Protein AF-A0A372Z3T7-F1 (afdb_monomer_lite)

Secondary structure (DSSP, 8-state):
-----GGG--HHHHHHHHHHHHHHHHHHHEEEEEETTT--EEEEETT--S--EE--HHHHHHHHHHHHHTT----HHHHHHHHHTS--EEE-HHHHHHHTPPPP-S--HHHHHHTTEEES-HHHHHHHHHHHHHHHHHHHH-TT-----EEEEE--TTSSHHHHHHHHS-GGGGGGSGGGEEE-SSS--GGG---SS-EEEEEEEEE-S-----HHHHHHHHHHHHHTT---S--HHHHHHHHHHHGGG----HHHHHHHHT-----SSS---------

Foldseek 3Di:
DDDPDPVPDDPVRVLVVLLVLLLVVCVQFKAWAQAPVVRFIWMDTPPDPDDTHTDDPVVLVVSVVVCVVVVRDDDSVSNVVSNVPHPHHYDHVLCVLLVPFDAAPPDDLLLLLLVQFDFPDSVLSSLLSLLLLLLVNVVSVDVPRDLLAAEEEEEAPPQCPVLQLVLLAPPSCVVVSVVRYHYDYDLADCVVPPDPLRYQYTYTPHGDSPSVRDNSNVSSVSVVCVVVPPPSDADPVRSVVSVVVCPSNHDQDPVNVVVVVVDDDDPPPDPDDDDDDDD

Structure (mmCIF, N/CA/C/O backbone):
data_AF-A0A372Z3T7-F1
#
_entry.id   AF-A0A372Z3T7-F1
#
loop_
_atom_site.group_PDB
_atom_site.id
_atom_site.type_symbol
_atom_site.label_atom_id
_atom_site.label_alt_id
_atom_site.label_comp_id
_atom_site.label_asym_id
_atom_site.label_entity_id
_atom_site.label_seq_id
_atom_site.pdbx_PDB_ins_code
_atom_site.Cartn_x
_atom_site.Cartn_y
_atom_site.Cartn_z
_atom_site.occupancy
_atom_site.B_iso_or_equiv
_atom_site.auth_seq_id
_atom_site.auth_comp_id
_atom_site.auth_asym_id
_atom_site.auth_atom_id
_atom_site.pdbx_PDB_model_num
ATOM 1 N N . MET A 1 1 ? 27.965 5.887 -57.280 1.00 37.50 1 MET A N 1
ATOM 2 C CA . MET A 1 1 ? 27.762 5.675 -55.829 1.00 37.50 1 MET A CA 1
ATOM 3 C C . MET A 1 1 ? 28.590 6.712 -55.090 1.00 37.50 1 MET A C 1
ATOM 5 O O . MET A 1 1 ? 29.786 6.759 -55.335 1.00 37.50 1 MET A O 1
ATOM 9 N N . LYS A 1 2 ? 27.986 7.568 -54.256 1.00 33.78 2 LYS A N 1
ATOM 10 C CA . LYS A 1 2 ? 28.743 8.389 -53.299 1.00 33.78 2 LYS A CA 1
ATOM 11 C C . LYS A 1 2 ? 28.745 7.644 -51.970 1.00 33.78 2 LYS A C 1
ATOM 13 O O . LYS A 1 2 ? 27.678 7.412 -51.412 1.00 33.78 2 LYS A O 1
ATOM 18 N N . THR A 1 3 ? 29.919 7.240 -51.506 1.00 40.16 3 THR A N 1
ATOM 19 C CA . THR A 1 3 ? 30.125 6.796 -50.127 1.00 40.16 3 THR A CA 1
ATOM 20 C C . THR A 1 3 ? 29.916 7.998 -49.216 1.00 40.16 3 THR A C 1
ATOM 22 O O . THR A 1 3 ? 30.697 8.946 -49.265 1.00 40.16 3 THR A O 1
ATOM 25 N N . THR A 1 4 ? 28.836 7.996 -48.435 1.00 39.00 4 THR A N 1
ATOM 26 C CA . THR A 1 4 ? 28.592 9.034 -47.430 1.00 39.00 4 THR A CA 1
ATOM 27 C C . THR A 1 4 ? 29.618 8.863 -46.319 1.00 39.00 4 THR A C 1
ATOM 29 O O . THR A 1 4 ? 29.542 7.912 -45.543 1.00 39.00 4 THR A O 1
ATOM 32 N N . ASP A 1 5 ? 30.607 9.749 -46.287 1.00 41.91 5 ASP A N 1
ATOM 33 C CA . ASP A 1 5 ? 31.700 9.686 -45.327 1.00 41.91 5 ASP A CA 1
ATOM 34 C C . ASP A 1 5 ? 31.192 10.068 -43.926 1.00 41.91 5 ASP A C 1
ATOM 36 O O . ASP A 1 5 ? 30.767 11.200 -43.682 1.00 41.91 5 ASP A O 1
ATOM 40 N N . LEU A 1 6 ? 31.190 9.099 -43.008 1.00 51.75 6 LEU A N 1
ATOM 41 C CA . LEU A 1 6 ? 30.655 9.247 -41.648 1.00 51.75 6 LEU A CA 1
ATOM 42 C C . LEU A 1 6 ? 31.540 10.127 -40.744 1.00 51.75 6 LEU A C 1
ATOM 44 O O . LEU A 1 6 ? 31.141 10.453 -39.627 1.00 51.75 6 LEU A O 1
ATOM 48 N N . THR A 1 7 ? 32.720 10.537 -41.219 1.00 52.25 7 THR A N 1
ATOM 49 C CA . THR A 1 7 ? 33.720 11.305 -40.455 1.00 52.25 7 THR A CA 1
ATOM 50 C C . THR A 1 7 ? 33.356 12.772 -40.191 1.00 52.25 7 THR A C 1
ATOM 52 O O . THR A 1 7 ? 34.022 13.421 -39.388 1.00 52.25 7 THR A O 1
ATOM 55 N N . THR A 1 8 ? 32.296 13.304 -40.810 1.00 52.16 8 THR A N 1
ATOM 56 C CA . THR A 1 8 ? 31.853 14.710 -40.647 1.00 52.16 8 THR A CA 1
ATOM 57 C C . THR A 1 8 ? 30.602 14.889 -39.776 1.00 52.16 8 THR A C 1
ATOM 59 O O . THR A 1 8 ? 30.059 15.990 -39.678 1.00 52.16 8 THR A O 1
ATOM 62 N N . LEU A 1 9 ? 30.141 13.833 -39.100 1.00 56.78 9 LEU A N 1
ATOM 63 C CA . LEU A 1 9 ? 29.064 13.942 -38.116 1.00 56.78 9 LEU A CA 1
ATOM 64 C C . LEU A 1 9 ? 29.570 14.619 -36.836 1.00 56.78 9 LEU A C 1
ATOM 66 O O . LEU A 1 9 ? 30.589 14.228 -36.270 1.00 56.78 9 LEU A O 1
ATOM 70 N N . SER A 1 10 ? 28.829 15.609 -36.333 1.00 71.44 10 SER A N 1
ATOM 71 C CA . SER A 1 10 ? 29.120 16.191 -35.020 1.00 71.44 10 SER A CA 1
ATOM 72 C C . SER A 1 10 ? 28.980 15.130 -33.919 1.00 71.44 10 SER A C 1
ATOM 74 O O . SER A 1 10 ? 28.149 14.225 -34.022 1.00 71.44 10 SER A O 1
ATOM 76 N N . ASN A 1 11 ? 29.730 15.265 -32.818 1.00 69.44 11 ASN A N 1
ATOM 77 C CA . ASN A 1 11 ? 29.640 14.344 -31.670 1.00 69.44 11 ASN A CA 1
ATOM 78 C C . ASN A 1 11 ? 28.194 14.172 -31.158 1.00 69.44 11 ASN A C 1
ATOM 80 O O . ASN A 1 11 ? 27.815 13.100 -30.684 1.00 69.44 11 ASN A O 1
ATOM 84 N N . HIS A 1 12 ? 27.366 15.212 -31.299 1.00 70.38 12 HIS A N 1
ATOM 85 C CA . HIS A 1 12 ? 25.934 15.159 -31.017 1.00 70.38 12 HIS A CA 1
ATOM 86 C C . HIS A 1 12 ? 25.179 14.228 -31.984 1.00 70.38 12 HIS A C 1
ATOM 88 O O . HIS A 1 12 ? 24.450 13.351 -31.530 1.00 70.38 12 HIS A O 1
ATOM 94 N N . ALA A 1 13 ? 25.392 14.349 -33.298 1.00 73.12 13 ALA A N 1
ATOM 95 C CA . ALA A 1 13 ? 24.751 13.488 -34.294 1.00 73.12 13 ALA A CA 1
ATOM 96 C C . ALA A 1 13 ? 25.165 12.009 -34.153 1.00 73.12 13 ALA A C 1
ATOM 98 O O . ALA A 1 13 ? 24.309 11.129 -34.223 1.00 73.12 13 ALA A O 1
ATOM 99 N N . ILE A 1 14 ? 26.444 11.733 -33.866 1.00 74.75 14 ILE A N 1
ATOM 100 C CA . ILE A 1 14 ? 26.934 10.370 -33.576 1.00 74.75 14 ILE A CA 1
ATOM 101 C C . ILE A 1 14 ? 26.221 9.796 -32.341 1.00 74.75 14 ILE A C 1
ATOM 103 O O . ILE A 1 14 ? 25.751 8.658 -32.360 1.00 74.75 14 ILE A O 1
ATOM 107 N N . THR A 1 15 ? 26.074 10.605 -31.287 1.00 71.94 15 THR A N 1
ATOM 108 C CA . THR A 1 15 ? 25.377 10.209 -30.055 1.00 71.94 15 THR A CA 1
ATOM 109 C C . THR A 1 15 ? 23.894 9.923 -30.313 1.00 71.94 15 THR A C 1
ATOM 111 O O . THR A 1 15 ? 23.380 8.917 -29.832 1.00 71.94 15 THR A O 1
ATOM 114 N N . MET A 1 16 ? 23.209 10.750 -31.111 1.00 75.12 16 MET A N 1
ATOM 115 C CA . MET A 1 16 ? 21.800 10.539 -31.476 1.00 75.12 16 MET A CA 1
ATOM 116 C C . MET A 1 16 ? 21.589 9.249 -32.285 1.00 75.12 16 MET A C 1
ATOM 118 O O . MET A 1 16 ? 20.630 8.521 -32.032 1.00 75.12 16 MET A O 1
ATOM 122 N N . ILE A 1 17 ? 22.504 8.911 -33.201 1.00 82.19 17 ILE A N 1
ATOM 123 C CA . ILE A 1 17 ? 22.462 7.640 -33.949 1.00 82.19 17 ILE A CA 1
ATOM 124 C C . ILE A 1 17 ? 22.626 6.444 -32.999 1.00 82.19 17 ILE A C 1
ATOM 126 O O . ILE A 1 17 ? 21.863 5.480 -33.091 1.00 82.19 17 ILE A O 1
ATOM 130 N N . ALA A 1 18 ? 23.570 6.515 -32.056 1.00 78.69 18 ALA A N 1
ATOM 131 C CA . ALA A 1 18 ? 23.784 5.457 -31.071 1.00 78.69 18 ALA A CA 1
ATOM 132 C C . ALA A 1 18 ? 22.577 5.292 -30.122 1.00 78.69 18 ALA A C 1
ATOM 134 O O . ALA A 1 18 ? 22.157 4.166 -29.853 1.00 78.69 18 ALA A O 1
ATOM 135 N N . ILE A 1 19 ? 21.951 6.396 -29.684 1.00 81.88 19 ILE A N 1
ATOM 136 C CA . ILE A 1 19 ? 20.684 6.369 -28.930 1.00 81.88 19 ILE A CA 1
ATOM 137 C C . ILE A 1 19 ? 19.596 5.649 -29.736 1.00 81.88 19 ILE A C 1
ATOM 139 O O . ILE A 1 19 ? 18.961 4.738 -29.208 1.00 81.88 19 ILE A O 1
ATOM 143 N N . GLN A 1 20 ? 19.411 5.992 -31.016 1.00 83.81 20 GLN A N 1
ATOM 144 C CA . GLN A 1 20 ? 18.378 5.378 -31.855 1.00 83.81 20 GLN A CA 1
ATOM 145 C C . GLN A 1 20 ? 18.601 3.870 -32.058 1.00 83.81 20 GLN A C 1
ATOM 147 O O . GLN A 1 20 ? 17.643 3.098 -32.038 1.00 83.81 20 GLN A O 1
ATOM 152 N N . GLN A 1 21 ? 19.852 3.425 -32.225 1.00 86.12 21 GLN A N 1
ATOM 153 C CA . GLN A 1 21 ? 20.184 1.998 -32.323 1.00 86.12 21 GLN A CA 1
ATOM 154 C C . GLN A 1 21 ? 19.824 1.241 -31.039 1.00 86.12 21 GLN A C 1
ATOM 156 O O . GLN A 1 21 ? 19.178 0.194 -31.105 1.00 86.12 21 GLN A O 1
ATOM 161 N N . VAL A 1 22 ? 20.172 1.801 -29.875 1.00 87.69 22 VAL A N 1
ATOM 162 C CA . VAL A 1 22 ? 19.817 1.231 -28.568 1.00 87.69 22 VAL A CA 1
ATOM 163 C C . VAL A 1 22 ? 18.296 1.207 -28.382 1.00 87.69 22 VAL A C 1
ATOM 165 O O . VAL A 1 22 ? 17.750 0.171 -28.019 1.00 87.69 22 VAL A O 1
ATOM 168 N N . GLN A 1 23 ? 17.579 2.286 -28.708 1.00 86.12 23 GLN A N 1
ATOM 169 C CA . GLN A 1 23 ? 16.111 2.336 -28.629 1.00 86.12 23 GLN A CA 1
ATOM 170 C C . GLN A 1 23 ? 15.423 1.312 -29.543 1.00 86.12 23 GLN A C 1
ATOM 172 O O . GLN A 1 23 ? 14.448 0.677 -29.134 1.00 86.12 23 GLN A O 1
ATOM 177 N N . ASN A 1 24 ? 15.940 1.102 -30.755 1.00 87.19 24 ASN A N 1
ATOM 178 C CA . ASN A 1 24 ? 15.428 0.098 -31.691 1.00 87.19 24 ASN A CA 1
ATOM 179 C C . ASN A 1 24 ? 15.649 -1.342 -31.198 1.00 87.19 24 ASN A C 1
ATOM 181 O O . ASN A 1 24 ? 14.841 -2.214 -31.507 1.00 87.19 24 ASN A O 1
ATOM 185 N N . PHE A 1 25 ? 16.724 -1.605 -30.450 1.00 89.00 25 PHE A N 1
ATOM 186 C CA . PHE A 1 25 ? 16.925 -2.889 -29.774 1.00 89.00 25 PHE A CA 1
ATOM 187 C C . PHE A 1 25 ? 15.965 -3.037 -28.589 1.00 89.00 25 PHE A C 1
ATOM 189 O O . PHE A 1 25 ? 15.202 -3.996 -28.516 1.00 89.00 25 PHE A O 1
ATOM 196 N N . LEU A 1 26 ? 15.944 -2.038 -27.702 1.00 88.81 26 LEU A N 1
ATOM 197 C CA . LEU A 1 26 ? 15.132 -2.035 -26.489 1.00 88.81 26 LEU A CA 1
ATOM 198 C C . LEU A 1 26 ? 13.643 -2.251 -26.785 1.00 88.81 26 LEU A C 1
ATOM 200 O O . LEU A 1 26 ? 13.043 -3.150 -26.208 1.00 88.81 26 LEU A O 1
ATOM 204 N N . SER A 1 27 ? 13.070 -1.502 -27.729 1.00 86.88 27 SER A N 1
ATOM 205 C CA . SER A 1 27 ? 11.651 -1.603 -28.118 1.00 86.88 27 SER A CA 1
ATOM 206 C C . SER A 1 27 ? 11.239 -2.950 -28.733 1.00 86.88 27 SER A C 1
ATOM 208 O O . SER A 1 27 ? 10.049 -3.250 -28.788 1.00 86.88 27 SER A O 1
ATOM 210 N N . ARG A 1 28 ? 12.194 -3.774 -29.186 1.00 88.12 28 ARG A N 1
ATOM 211 C CA . ARG A 1 28 ? 11.942 -5.126 -29.725 1.00 88.12 28 ARG A CA 1
ATOM 212 C C . ARG A 1 28 ? 12.061 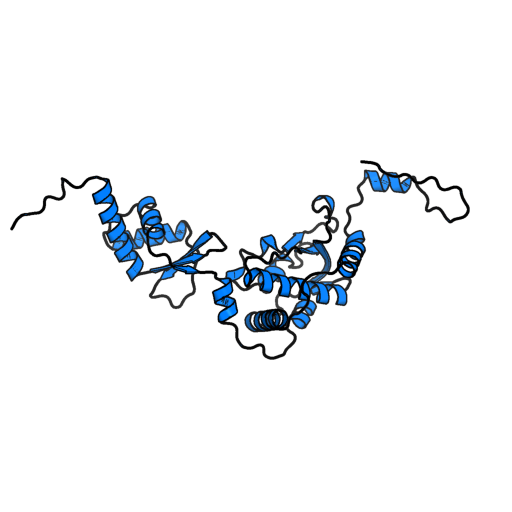-6.231 -28.681 1.00 88.12 28 ARG A C 1
ATOM 214 O O . ARG A 1 28 ? 11.623 -7.348 -28.937 1.00 88.12 28 ARG A O 1
ATOM 221 N N . THR A 1 29 ? 12.671 -5.939 -27.537 1.00 87.50 29 THR A N 1
ATOM 222 C CA . THR A 1 29 ? 12.985 -6.930 -26.498 1.00 87.50 29 THR A CA 1
ATOM 223 C C . THR A 1 29 ? 12.238 -6.654 -25.197 1.00 87.50 29 THR A C 1
ATOM 225 O O . THR A 1 29 ? 11.899 -7.595 -24.481 1.00 87.50 29 THR A O 1
ATOM 228 N N . TYR A 1 30 ? 11.942 -5.389 -24.900 1.00 89.62 30 TYR A N 1
ATOM 229 C CA . TYR A 1 30 ? 11.461 -4.919 -23.606 1.00 89.62 30 TYR A CA 1
ATOM 230 C C . TYR A 1 30 ? 10.279 -3.955 -23.730 1.00 89.62 30 TYR A C 1
ATOM 232 O O . TYR A 1 30 ? 10.225 -3.117 -24.629 1.00 89.62 30 TYR A O 1
ATOM 240 N N . VAL A 1 31 ? 9.378 -4.017 -22.751 1.00 87.81 31 VAL A N 1
ATOM 241 C CA . VAL A 1 31 ? 8.364 -2.988 -22.495 1.00 87.81 31 VAL A CA 1
ATOM 242 C C . VAL A 1 31 ? 8.788 -2.214 -21.255 1.00 87.81 31 VAL A C 1
ATOM 244 O O . VAL A 1 31 ? 8.958 -2.813 -20.195 1.00 87.81 31 VAL A O 1
ATOM 247 N N . PHE A 1 32 ? 8.928 -0.894 -21.374 1.00 87.88 32 PHE A N 1
ATOM 248 C CA . PHE A 1 32 ? 9.217 0.010 -20.258 1.00 87.88 32 PHE A CA 1
ATOM 249 C C . PHE A 1 32 ? 7.975 0.820 -19.895 1.00 87.88 32 PHE A C 1
ATOM 251 O O . PHE A 1 32 ? 7.254 1.286 -20.780 1.00 87.88 32 PHE A O 1
ATOM 258 N N . ARG A 1 33 ? 7.751 1.034 -18.597 1.00 84.50 33 ARG A N 1
ATOM 259 C CA . ARG A 1 33 ? 6.710 1.928 -18.082 1.00 84.50 33 ARG A CA 1
ATOM 260 C C . ARG A 1 33 ? 7.257 2.806 -16.961 1.00 84.50 33 ARG A C 1
ATOM 262 O O . ARG A 1 33 ? 8.128 2.382 -16.204 1.00 84.50 33 ARG A O 1
ATOM 269 N N . TYR A 1 34 ? 6.743 4.026 -16.853 1.00 82.38 34 TYR A N 1
ATOM 270 C CA . TYR A 1 34 ? 7.146 4.988 -15.829 1.00 82.38 34 TYR A CA 1
ATOM 271 C C . TYR A 1 34 ? 6.059 5.051 -14.765 1.00 82.38 34 TYR A C 1
ATOM 273 O O . TYR A 1 34 ? 4.941 5.475 -15.059 1.00 82.38 34 TYR A O 1
ATOM 281 N N . ASN A 1 35 ? 6.385 4.600 -13.557 1.00 74.75 35 ASN A N 1
ATOM 282 C CA . ASN A 1 35 ? 5.490 4.653 -12.413 1.00 74.75 35 ASN A CA 1
ATOM 283 C C . ASN A 1 35 ? 5.428 6.107 -11.929 1.00 74.75 35 ASN A C 1
ATOM 285 O O . ASN A 1 35 ? 6.409 6.633 -11.399 1.00 74.75 35 ASN A O 1
ATOM 289 N N . GLU A 1 36 ? 4.289 6.766 -12.144 1.00 72.88 36 GLU A N 1
ATOM 290 C CA . GLU A 1 36 ? 4.126 8.188 -11.812 1.00 72.88 36 GLU A CA 1
ATOM 291 C C . GLU A 1 36 ? 4.184 8.463 -10.308 1.00 72.88 36 GLU A C 1
ATOM 293 O O . GLU A 1 36 ? 4.533 9.569 -9.908 1.00 72.88 36 GLU A O 1
ATOM 298 N N . ASN A 1 37 ? 3.898 7.453 -9.486 1.00 65.62 37 ASN A N 1
ATOM 299 C CA . ASN A 1 37 ? 3.783 7.577 -8.040 1.00 65.62 37 ASN A CA 1
ATOM 300 C C . ASN A 1 37 ? 5.099 7.265 -7.302 1.00 65.62 37 ASN A C 1
ATOM 302 O O . ASN A 1 37 ? 5.350 7.842 -6.248 1.00 65.62 37 ASN A O 1
ATOM 306 N N . THR A 1 38 ? 5.952 6.378 -7.834 1.00 66.06 38 THR A N 1
ATOM 307 C CA . THR A 1 38 ? 7.299 6.104 -7.272 1.00 66.06 38 THR A CA 1
ATOM 308 C C . THR A 1 38 ? 8.420 6.849 -7.999 1.00 66.06 38 THR A C 1
ATOM 310 O O . THR A 1 38 ? 9.571 6.823 -7.561 1.00 66.06 38 THR A O 1
ATOM 313 N N . HIS A 1 39 ? 8.108 7.490 -9.131 1.00 73.50 39 HIS A N 1
ATOM 314 C CA . HIS A 1 39 ? 9.051 8.108 -10.069 1.00 73.50 39 HIS A CA 1
ATOM 315 C C . HIS A 1 39 ? 10.116 7.152 -10.644 1.00 73.50 39 HIS A C 1
ATOM 317 O O . HIS A 1 39 ? 11.132 7.597 -11.189 1.00 73.50 39 HIS A O 1
ATOM 323 N N . ARG A 1 40 ? 9.888 5.835 -10.551 1.00 79.88 40 ARG A N 1
ATOM 324 C CA . ARG A 1 40 ? 10.790 4.780 -11.036 1.00 79.88 40 ARG A CA 1
ATOM 325 C C . ARG A 1 40 ? 10.305 4.189 -12.355 1.00 79.88 40 ARG A C 1
ATOM 327 O O . ARG A 1 40 ? 9.122 4.219 -12.689 1.00 79.88 40 ARG A O 1
ATOM 334 N N . ILE A 1 41 ? 11.237 3.604 -13.098 1.00 85.12 41 ILE A N 1
ATOM 335 C CA . ILE A 1 41 ? 10.923 2.813 -14.287 1.00 85.12 41 ILE A CA 1
ATOM 336 C C . ILE A 1 41 ? 10.728 1.359 -13.865 1.00 85.12 41 ILE A C 1
ATOM 338 O O . ILE A 1 41 ? 11.548 0.804 -13.130 1.00 85.12 41 ILE A O 1
ATOM 342 N N . VAL A 1 42 ? 9.665 0.744 -14.370 1.00 85.69 42 VAL A N 1
ATOM 343 C CA . VAL A 1 42 ? 9.499 -0.710 -14.385 1.00 85.69 42 VAL A CA 1
ATOM 344 C C . VAL A 1 42 ? 9.645 -1.220 -15.812 1.00 85.69 42 VAL A C 1
ATOM 346 O O . VAL A 1 42 ? 9.382 -0.498 -16.779 1.00 85.69 42 VAL A O 1
ATOM 349 N N . TYR A 1 43 ? 10.062 -2.468 -15.959 1.00 88.44 43 TYR A N 1
ATOM 350 C CA . TYR A 1 43 ? 10.227 -3.104 -17.254 1.00 88.44 43 TYR A CA 1
ATOM 351 C C . TYR A 1 43 ? 9.829 -4.579 -17.200 1.00 88.44 43 TYR A C 1
ATOM 353 O O . TYR A 1 43 ? 9.797 -5.189 -16.133 1.00 88.44 43 TYR A O 1
ATOM 361 N N . LYS A 1 44 ? 9.576 -5.158 -18.370 1.00 88.00 44 LYS A N 1
ATOM 362 C CA . LYS A 1 44 ? 9.629 -6.608 -18.575 1.00 88.00 44 LYS A CA 1
ATOM 363 C C . LYS A 1 44 ? 10.088 -6.938 -19.986 1.00 88.00 44 LYS A C 1
ATOM 365 O O . LYS A 1 44 ? 10.057 -6.062 -20.855 1.00 88.00 44 LYS A O 1
ATOM 370 N N . ARG A 1 45 ? 10.518 -8.174 -20.242 1.00 88.06 45 ARG A N 1
ATOM 371 C CA . ARG A 1 45 ? 10.750 -8.627 -21.622 1.00 88.06 45 ARG A CA 1
ATOM 372 C C . ARG A 1 45 ? 9.426 -8.934 -22.311 1.00 88.06 45 ARG A C 1
ATOM 374 O O . ARG A 1 45 ? 8.455 -9.329 -21.675 1.00 88.06 45 ARG A O 1
ATOM 381 N N . ILE A 1 46 ? 9.402 -8.773 -23.629 1.00 86.69 46 ILE A N 1
ATOM 382 C CA . ILE A 1 46 ? 8.230 -9.079 -24.465 1.00 86.69 46 ILE A CA 1
ATOM 383 C C . ILE A 1 46 ? 7.977 -10.597 -24.533 1.00 86.69 46 ILE A C 1
ATOM 385 O O . ILE A 1 46 ? 6.834 -11.017 -24.682 1.00 86.69 46 ILE A O 1
ATOM 389 N N . SER A 1 47 ? 9.025 -11.413 -24.383 1.00 84.69 47 SER A N 1
ATOM 390 C CA . SER A 1 47 ? 8.945 -12.879 -24.311 1.00 84.69 47 SER A CA 1
ATOM 391 C C . SER A 1 47 ? 8.322 -13.413 -23.023 1.00 84.69 47 SER A C 1
ATOM 393 O O . SER A 1 47 ? 7.880 -14.560 -23.000 1.00 84.69 47 SER A O 1
ATOM 395 N N . ASP A 1 48 ? 8.325 -12.617 -21.953 1.00 82.62 48 ASP A N 1
ATOM 396 C CA . ASP A 1 48 ? 8.126 -13.137 -20.607 1.00 82.62 48 ASP A CA 1
ATOM 397 C C . ASP A 1 48 ? 6.657 -12.954 -20.195 1.00 82.62 48 ASP A C 1
ATOM 399 O O . ASP A 1 48 ? 6.088 -11.851 -20.222 1.00 82.62 48 ASP A O 1
ATOM 403 N N . ALA A 1 49 ? 6.038 -14.070 -19.800 1.00 69.31 49 ALA A N 1
ATOM 404 C CA . ALA A 1 49 ? 4.694 -14.093 -19.225 1.00 69.31 49 ALA A CA 1
ATOM 405 C C . ALA A 1 49 ? 4.644 -13.456 -17.822 1.00 69.31 49 ALA A C 1
ATOM 407 O O . ALA A 1 49 ? 3.558 -13.167 -17.328 1.00 69.31 49 ALA A O 1
ATOM 408 N N . GLU A 1 50 ? 5.809 -13.222 -17.211 1.00 70.25 50 GLU A N 1
ATOM 409 C CA . GLU A 1 50 ? 5.970 -12.601 -15.899 1.00 70.25 50 GLU A CA 1
ATOM 410 C C . GLU A 1 50 ? 5.514 -11.126 -15.870 1.00 70.25 50 GLU A C 1
ATOM 412 O O . GLU A 1 50 ? 5.192 -10.491 -16.890 1.00 70.25 50 GLU A O 1
ATOM 417 N N . GLU A 1 51 ? 5.441 -10.601 -14.651 1.00 73.56 51 GLU A N 1
ATOM 418 C CA . GLU A 1 51 ? 4.991 -9.249 -14.333 1.00 73.56 51 GLU A CA 1
ATOM 419 C C . GLU A 1 51 ? 6.076 -8.190 -14.615 1.00 73.56 51 GLU A C 1
ATOM 421 O O . GLU A 1 51 ? 7.123 -8.456 -15.205 1.00 73.56 51 GLU A O 1
ATOM 426 N N . PHE A 1 52 ? 5.795 -6.933 -14.269 1.00 81.12 52 PHE A N 1
ATOM 427 C CA . PHE A 1 52 ? 6.754 -5.840 -14.415 1.00 81.12 52 PHE A CA 1
ATOM 428 C C . PHE A 1 52 ? 7.672 -5.751 -13.190 1.00 81.12 52 PHE A C 1
ATOM 430 O O . PHE A 1 52 ? 7.201 -5.674 -12.059 1.00 81.12 52 PHE A O 1
ATOM 437 N N . HIS A 1 53 ? 8.982 -5.662 -13.422 1.00 82.81 53 HIS A N 1
ATOM 438 C CA . HIS A 1 53 ? 9.998 -5.527 -12.377 1.00 82.81 53 HIS A CA 1
ATOM 439 C C . HIS A 1 53 ? 10.603 -4.121 -12.366 1.00 82.81 53 HIS A C 1
ATOM 441 O O . HIS A 1 53 ? 10.721 -3.474 -13.409 1.00 82.81 53 HIS A O 1
ATOM 447 N N . TYR A 1 54 ? 11.021 -3.636 -11.196 1.00 84.31 54 TYR A N 1
ATOM 448 C CA . TYR A 1 54 ? 11.728 -2.358 -11.090 1.00 84.31 54 TYR A CA 1
ATOM 449 C C . TYR A 1 54 ? 13.098 -2.414 -11.776 1.00 84.31 54 TYR A C 1
ATOM 451 O O . TYR A 1 54 ? 13.861 -3.361 -11.610 1.00 84.31 54 TYR A O 1
ATOM 459 N N . LEU A 1 55 ? 13.420 -1.368 -12.538 1.00 87.06 55 LEU A N 1
ATOM 460 C CA . LEU A 1 55 ? 14.704 -1.227 -13.213 1.00 87.06 55 LEU A CA 1
ATOM 461 C C . LEU A 1 55 ? 15.769 -0.737 -12.219 1.00 87.06 55 LEU A C 1
ATOM 463 O O . LEU A 1 55 ? 15.864 0.465 -11.959 1.00 87.06 55 LEU A O 1
ATOM 467 N N . SER A 1 56 ? 16.583 -1.646 -11.677 1.00 87.12 56 SER A N 1
ATOM 468 C CA . SER A 1 56 ? 17.742 -1.294 -10.852 1.00 87.12 56 SER A CA 1
ATOM 469 C C . SER A 1 56 ? 19.045 -1.304 -11.663 1.00 87.12 56 SER A C 1
ATOM 471 O O . SER A 1 56 ? 19.089 -1.544 -12.876 1.00 87.12 56 SER A O 1
ATOM 473 N N . ASP A 1 57 ? 20.154 -1.025 -10.980 1.00 86.12 57 ASP A N 1
ATOM 474 C CA . ASP A 1 57 ? 21.479 -1.062 -11.585 1.00 86.12 57 ASP A CA 1
ATOM 475 C C . ASP A 1 57 ? 21.947 -2.465 -11.987 1.00 86.12 57 ASP A C 1
ATOM 477 O O . ASP A 1 57 ? 22.835 -2.555 -12.842 1.00 86.12 57 ASP A O 1
ATOM 481 N N . TYR A 1 58 ? 21.357 -3.522 -11.419 1.00 88.12 58 TYR A N 1
ATOM 482 C CA . TYR A 1 58 ? 21.599 -4.912 -11.807 1.00 88.12 58 TYR A CA 1
ATOM 483 C C . TYR A 1 58 ? 20.974 -5.220 -13.175 1.00 88.12 58 TYR A C 1
ATOM 485 O O . TYR A 1 58 ? 21.673 -5.659 -14.089 1.00 88.12 58 TYR A O 1
ATOM 493 N N . GLU A 1 59 ? 19.697 -4.894 -13.368 1.00 89.06 59 GLU A N 1
ATOM 494 C CA . GLU A 1 59 ? 18.967 -5.155 -14.610 1.00 89.06 59 GLU A CA 1
ATOM 495 C C . GLU A 1 59 ? 19.488 -4.278 -15.756 1.00 89.06 59 GLU A C 1
ATOM 497 O O . GLU A 1 59 ? 19.629 -4.761 -16.879 1.00 89.06 59 GLU A O 1
ATOM 502 N N . LEU A 1 60 ? 19.918 -3.038 -15.475 1.00 89.94 60 LEU A N 1
ATOM 503 C CA . LEU A 1 60 ? 20.666 -2.225 -16.443 1.00 89.94 60 LEU A CA 1
ATOM 504 C C . LEU A 1 60 ? 21.959 -2.912 -16.919 1.00 89.94 60 LEU A C 1
ATOM 506 O O . LEU A 1 60 ? 22.303 -2.814 -18.095 1.00 89.94 60 LEU A O 1
ATOM 510 N N . ASN A 1 61 ? 22.682 -3.614 -16.039 1.00 91.31 61 ASN A N 1
ATOM 511 C CA . ASN A 1 61 ? 23.886 -4.353 -16.433 1.00 91.31 61 ASN A CA 1
ATOM 512 C C . ASN A 1 61 ? 23.542 -5.600 -17.272 1.00 91.31 61 ASN A C 1
ATOM 514 O O . ASN A 1 61 ? 24.292 -5.934 -18.191 1.00 91.31 61 ASN A O 1
ATOM 518 N N . LEU A 1 62 ? 22.409 -6.262 -17.004 1.00 89.75 62 LEU A N 1
ATOM 519 C CA . LEU A 1 62 ? 21.903 -7.354 -17.847 1.00 89.75 62 LEU A CA 1
ATOM 520 C C . LEU A 1 62 ? 21.515 -6.848 -19.244 1.00 89.75 62 LEU A C 1
ATOM 522 O O . LEU A 1 62 ? 21.949 -7.421 -20.240 1.00 89.75 62 LEU A O 1
ATOM 526 N N . MET A 1 63 ? 20.800 -5.722 -19.334 1.00 90.69 63 MET A N 1
ATOM 527 C CA . MET A 1 63 ? 20.464 -5.089 -20.615 1.00 90.69 63 MET A CA 1
ATOM 528 C C . MET A 1 63 ? 21.716 -4.699 -21.409 1.00 90.69 63 MET A C 1
ATOM 530 O O . MET A 1 63 ? 21.774 -4.951 -22.609 1.00 90.69 63 MET A O 1
ATOM 534 N N . LEU A 1 64 ? 22.751 -4.143 -20.762 1.00 90.88 64 LEU A N 1
ATOM 535 C CA . LEU A 1 64 ? 24.035 -3.860 -21.423 1.00 90.88 64 LEU A CA 1
ATOM 536 C C . LEU A 1 64 ? 24.691 -5.122 -21.997 1.00 90.88 64 LEU A C 1
ATOM 538 O O . LEU A 1 64 ? 25.255 -5.064 -23.088 1.00 90.88 64 LEU A O 1
ATOM 542 N N . LYS A 1 65 ? 24.605 -6.259 -21.295 1.00 89.50 65 LYS A N 1
ATOM 543 C CA . LYS A 1 65 ? 25.110 -7.547 -21.791 1.00 89.50 65 LYS A CA 1
ATOM 544 C C . LYS A 1 65 ? 24.349 -7.994 -23.043 1.00 89.50 65 LYS A C 1
ATOM 546 O O . LYS A 1 65 ? 24.982 -8.392 -24.016 1.00 89.50 65 LYS A O 1
ATOM 551 N N . ASP A 1 66 ? 23.023 -7.885 -23.047 1.00 89.12 66 ASP A N 1
ATOM 552 C CA . ASP A 1 66 ? 22.191 -8.254 -24.200 1.00 89.12 66 ASP A CA 1
ATOM 553 C C . ASP A 1 66 ? 22.447 -7.343 -25.417 1.00 89.12 66 ASP A C 1
ATOM 555 O O . ASP A 1 66 ? 22.594 -7.829 -26.539 1.00 89.12 66 ASP A O 1
ATOM 559 N N . ILE A 1 67 ? 22.592 -6.033 -25.192 1.00 89.00 67 ILE A N 1
ATOM 560 C CA . ILE A 1 67 ? 22.944 -5.036 -26.218 1.00 89.00 67 ILE A CA 1
ATOM 561 C C . ILE A 1 67 ? 24.355 -5.298 -26.781 1.00 89.00 67 ILE A C 1
ATOM 563 O O . ILE A 1 67 ? 24.568 -5.226 -27.993 1.00 89.00 67 ILE A O 1
ATOM 567 N N . GLY A 1 68 ? 25.308 -5.666 -25.918 1.00 87.31 68 GLY A N 1
ATOM 568 C CA . GLY A 1 68 ? 26.659 -6.070 -26.314 1.00 87.31 68 GLY A CA 1
ATOM 569 C C . GLY A 1 68 ? 26.673 -7.348 -27.159 1.00 87.31 68 GLY A C 1
ATOM 570 O O . GLY A 1 68 ? 27.346 -7.388 -28.186 1.00 87.31 68 GLY A O 1
ATOM 571 N N . ASN A 1 69 ? 25.866 -8.353 -26.800 1.00 89.12 69 ASN A N 1
ATOM 572 C CA . ASN A 1 69 ? 25.683 -9.572 -27.600 1.00 89.12 69 ASN A CA 1
ATOM 573 C C . ASN A 1 69 ? 25.075 -9.281 -28.989 1.00 89.12 69 ASN A C 1
ATOM 575 O O . ASN A 1 69 ? 25.330 -10.018 -29.939 1.00 89.12 69 ASN A O 1
ATOM 579 N N . ALA A 1 70 ? 24.305 -8.197 -29.124 1.00 86.31 70 ALA A N 1
ATOM 580 C CA . ALA A 1 70 ? 23.786 -7.702 -30.400 1.00 86.31 70 ALA A CA 1
ATOM 581 C C . ALA A 1 70 ? 24.797 -6.847 -31.201 1.00 86.31 70 ALA A C 1
ATOM 583 O O . ALA A 1 70 ? 24.437 -6.298 -32.242 1.00 86.31 70 ALA A O 1
ATOM 584 N N . ASN A 1 71 ? 26.053 -6.737 -30.744 1.00 85.56 71 ASN A N 1
ATOM 585 C CA . ASN A 1 71 ? 27.122 -5.908 -31.320 1.00 85.56 71 ASN A CA 1
ATOM 586 C C . ASN A 1 71 ? 26.793 -4.402 -31.406 1.00 85.56 71 ASN A C 1
ATOM 588 O O . ASN A 1 71 ? 27.294 -3.704 -32.288 1.00 85.56 71 ASN A O 1
ATOM 592 N N . ILE A 1 72 ? 25.973 -3.880 -30.488 1.00 84.38 72 ILE A N 1
ATOM 593 C CA . ILE A 1 72 ? 25.637 -2.450 -30.421 1.00 84.38 72 ILE A CA 1
ATOM 594 C C . ILE A 1 72 ? 26.536 -1.770 -29.369 1.00 84.38 72 ILE A C 1
ATOM 596 O O . ILE A 1 72 ? 26.453 -2.115 -28.187 1.00 84.38 72 ILE A O 1
ATOM 600 N N . PRO A 1 73 ? 27.381 -0.785 -29.737 1.00 81.56 73 PRO A N 1
ATOM 601 C CA . PRO A 1 73 ? 28.198 -0.055 -28.769 1.00 81.56 73 PRO A CA 1
ATOM 602 C C . PRO A 1 73 ? 27.320 0.765 -27.814 1.00 81.56 73 PRO A C 1
ATOM 604 O O . PRO A 1 73 ? 26.646 1.707 -28.228 1.00 81.56 73 PRO A O 1
ATOM 607 N N . CYS A 1 74 ? 27.330 0.426 -26.523 1.00 86.81 74 CYS A N 1
ATOM 608 C CA . CYS A 1 74 ? 26.498 1.093 -25.527 1.00 86.81 74 CYS A CA 1
ATOM 609 C C . CYS A 1 74 ? 27.219 1.242 -24.182 1.00 86.81 74 CYS A C 1
ATOM 611 O O . CYS A 1 74 ? 27.741 0.274 -23.632 1.00 86.81 74 CYS A O 1
ATOM 613 N N . SER A 1 75 ? 27.232 2.460 -23.635 1.00 88.44 75 SER A N 1
ATOM 614 C CA . SER A 1 75 ? 27.664 2.725 -22.258 1.00 88.44 75 SER A CA 1
ATOM 615 C C . SER A 1 75 ? 26.457 2.756 -21.316 1.00 88.44 75 SER A C 1
ATOM 617 O O . SER A 1 75 ? 25.331 3.006 -21.745 1.00 88.44 75 SER A O 1
ATOM 619 N N . LYS A 1 76 ? 26.673 2.572 -20.006 1.00 86.94 76 LYS A N 1
ATOM 620 C CA . LYS A 1 76 ? 25.583 2.638 -19.013 1.00 86.94 76 LYS A CA 1
ATOM 621 C C . LYS A 1 76 ? 24.867 3.996 -18.989 1.00 86.94 76 LYS A C 1
ATOM 623 O O . LYS A 1 76 ? 23.661 4.052 -18.763 1.00 86.94 76 LYS A O 1
ATOM 628 N N . ASP A 1 77 ? 25.594 5.079 -19.255 1.00 86.94 77 ASP A N 1
ATOM 629 C CA . ASP A 1 77 ? 25.031 6.427 -19.393 1.00 86.94 77 ASP A CA 1
ATOM 630 C C . ASP A 1 77 ? 24.184 6.568 -20.671 1.00 86.94 77 ASP A C 1
ATOM 632 O O . ASP A 1 77 ? 23.053 7.053 -20.608 1.00 86.94 77 ASP A O 1
ATOM 636 N N . LEU A 1 78 ? 24.678 6.060 -21.809 1.00 86.25 78 LEU A N 1
ATOM 637 C CA . LEU A 1 78 ? 23.928 6.038 -23.066 1.00 86.25 78 LEU A CA 1
ATOM 638 C C . LEU A 1 78 ? 22.647 5.202 -22.938 1.00 86.25 78 LEU A C 1
ATOM 640 O O . LEU A 1 78 ? 21.599 5.639 -23.401 1.00 86.25 78 LEU A O 1
ATOM 644 N N . LEU A 1 79 ? 22.711 4.043 -22.271 1.00 88.81 79 LEU A N 1
ATOM 645 C CA . LEU A 1 79 ? 21.549 3.193 -22.014 1.00 88.81 79 LEU A CA 1
ATOM 646 C C . LEU A 1 79 ? 20.489 3.924 -21.186 1.00 88.81 79 LEU A C 1
ATOM 648 O O . LEU A 1 79 ? 19.329 3.965 -21.588 1.00 88.81 79 LEU A O 1
ATOM 652 N N . ARG A 1 80 ? 20.874 4.543 -20.060 1.00 87.31 80 ARG A N 1
ATOM 653 C CA . ARG A 1 80 ? 19.932 5.321 -19.239 1.00 87.31 80 ARG A CA 1
ATOM 654 C C . ARG A 1 80 ? 19.288 6.437 -20.063 1.00 87.31 80 ARG A C 1
ATOM 656 O O . ARG A 1 80 ? 18.065 6.541 -20.071 1.00 87.31 80 ARG A O 1
ATOM 663 N N . LYS A 1 81 ? 20.079 7.214 -20.814 1.00 84.19 81 LYS A N 1
ATOM 664 C CA . LYS A 1 81 ? 19.566 8.259 -21.720 1.00 84.19 81 LYS A CA 1
ATOM 665 C C . LYS A 1 81 ? 18.610 7.697 -22.771 1.00 84.19 81 LYS A C 1
ATOM 667 O O . LYS A 1 81 ? 17.549 8.272 -22.973 1.00 84.19 81 LYS A O 1
ATOM 672 N N . ALA A 1 82 ? 18.941 6.568 -23.396 1.00 85.38 82 ALA A N 1
ATOM 673 C CA . ALA A 1 82 ? 18.101 5.921 -24.400 1.00 85.38 82 ALA A CA 1
ATOM 674 C C . ALA A 1 82 ? 16.763 5.427 -23.826 1.00 85.38 82 ALA A C 1
ATOM 676 O O . ALA A 1 82 ? 15.742 5.590 -24.491 1.00 85.38 82 ALA A O 1
ATOM 677 N N . ILE A 1 83 ? 16.754 4.891 -22.598 1.00 85.25 83 ILE A N 1
ATOM 678 C CA . ILE A 1 83 ? 15.529 4.496 -21.888 1.00 85.25 83 ILE A CA 1
ATOM 679 C C . ILE A 1 83 ? 14.694 5.739 -21.544 1.00 85.25 83 ILE A C 1
ATOM 681 O O . ILE A 1 83 ? 13.533 5.795 -21.935 1.00 85.25 83 ILE A O 1
ATOM 685 N N . PHE A 1 84 ? 15.263 6.764 -20.898 1.00 74.19 84 PHE A N 1
ATOM 686 C CA . PHE A 1 84 ? 14.521 7.988 -20.543 1.00 74.19 84 PHE A CA 1
ATOM 687 C C . PHE A 1 84 ? 14.024 8.786 -21.760 1.00 74.19 84 PHE A C 1
ATOM 689 O O . PHE A 1 84 ? 12.992 9.443 -21.670 1.00 74.19 84 PHE A O 1
ATOM 696 N N . ALA A 1 85 ? 14.735 8.727 -22.890 1.00 71.75 85 ALA A N 1
ATOM 697 C CA . ALA A 1 85 ? 14.321 9.337 -24.154 1.00 71.75 85 ALA A CA 1
ATOM 698 C C . ALA A 1 85 ? 13.423 8.426 -25.011 1.00 71.75 85 ALA A C 1
ATOM 700 O O . ALA A 1 85 ? 12.970 8.849 -26.075 1.00 71.75 85 ALA A O 1
ATOM 701 N N . SER A 1 86 ? 13.204 7.167 -24.614 1.00 62.25 86 SER A N 1
ATOM 702 C CA . SER A 1 86 ? 12.208 6.314 -25.269 1.00 62.25 86 SER A CA 1
ATOM 703 C C . SER A 1 86 ? 10.804 6.747 -24.842 1.00 62.25 86 SER A C 1
ATOM 705 O O . SER A 1 86 ? 10.641 7.411 -23.818 1.00 62.25 86 SER A O 1
ATOM 707 N N . TYR A 1 87 ? 9.778 6.375 -25.611 1.00 60.44 87 TYR A N 1
ATOM 708 C CA . TYR A 1 87 ? 8.376 6.626 -25.256 1.00 60.44 87 TYR A CA 1
ATOM 709 C C . TYR A 1 87 ? 7.947 5.715 -24.095 1.00 60.44 87 TYR A C 1
ATOM 711 O O . TYR A 1 87 ? 7.149 4.794 -24.265 1.00 60.44 87 TYR A O 1
ATOM 719 N N . VAL A 1 88 ? 8.508 5.949 -22.908 1.00 71.25 88 VAL A N 1
ATOM 720 C CA . VAL A 1 88 ? 8.154 5.225 -21.692 1.00 71.25 88 VAL A CA 1
ATOM 721 C C . VAL A 1 88 ? 6.724 5.610 -21.339 1.00 71.25 88 VAL A C 1
ATOM 723 O O . VAL A 1 88 ? 6.459 6.730 -20.898 1.00 71.25 88 VAL A O 1
ATOM 726 N N . GLN A 1 89 ? 5.790 4.683 -21.554 1.00 72.94 89 GLN A N 1
ATOM 727 C CA . GLN A 1 89 ? 4.393 4.919 -21.228 1.00 72.94 89 GLN A CA 1
ATOM 728 C C . GLN A 1 89 ? 4.283 5.154 -19.721 1.00 72.94 89 GLN A C 1
ATOM 730 O O . GLN A 1 89 ? 4.620 4.285 -18.910 1.00 72.94 89 GLN A O 1
ATOM 735 N N . LYS A 1 90 ? 3.824 6.345 -19.347 1.00 74.81 90 LYS A N 1
ATOM 736 C CA . LYS A 1 90 ? 3.460 6.626 -17.967 1.00 74.81 90 LYS A CA 1
ATOM 737 C C . LYS A 1 90 ? 2.275 5.757 -17.568 1.00 74.81 90 LYS A C 1
ATOM 739 O O . LYS A 1 90 ? 1.350 5.571 -18.360 1.00 74.81 90 LYS A O 1
ATOM 744 N N . PHE A 1 91 ? 2.313 5.229 -16.355 1.00 66.00 91 PHE A N 1
ATOM 745 C CA . PHE A 1 91 ? 1.179 4.539 -15.769 1.00 66.00 91 PHE A CA 1
ATOM 746 C C . PHE A 1 91 ? 1.081 4.867 -14.284 1.00 66.00 91 PHE A C 1
ATOM 748 O O . PHE A 1 91 ? 2.082 4.922 -13.565 1.00 66.00 91 PHE A O 1
ATOM 755 N N . ASN A 1 92 ? -0.156 5.031 -13.837 1.00 67.50 92 ASN A N 1
ATOM 756 C CA . ASN A 1 92 ? -0.511 4.965 -12.436 1.00 67.50 92 ASN A CA 1
ATOM 757 C C . ASN A 1 92 ? -0.794 3.474 -12.122 1.00 67.50 92 ASN A C 1
ATOM 759 O O . ASN A 1 92 ? -1.790 2.939 -12.627 1.00 67.50 92 ASN A O 1
ATOM 763 N N . PRO A 1 93 ? 0.072 2.767 -11.362 1.00 65.81 93 PRO A N 1
ATOM 764 C CA . PRO A 1 93 ? -0.131 1.355 -11.020 1.00 65.81 93 PRO A CA 1
ATOM 765 C C . PRO A 1 93 ? -1.447 1.118 -10.274 1.00 65.81 93 PRO A C 1
ATOM 767 O O . PRO A 1 93 ? -2.086 0.092 -10.487 1.00 65.81 93 PRO A O 1
ATOM 770 N N . PHE A 1 94 ? -1.888 2.078 -9.457 1.00 71.81 94 PHE A N 1
ATOM 771 C CA . PHE A 1 94 ? -3.123 1.978 -8.685 1.00 71.81 94 PHE A CA 1
ATOM 772 C C . PHE A 1 94 ? -4.360 2.027 -9.566 1.00 71.81 94 PHE A C 1
ATOM 774 O O . PHE A 1 94 ? -5.241 1.190 -9.415 1.00 71.81 94 PHE A O 1
ATOM 781 N N . ALA A 1 95 ? -4.414 2.961 -10.519 1.00 70.44 95 ALA A N 1
ATOM 782 C CA . ALA A 1 95 ? -5.498 3.012 -11.494 1.00 70.44 95 ALA A CA 1
ATOM 783 C C . ALA A 1 95 ? -5.550 1.710 -12.309 1.00 70.44 95 ALA A C 1
ATOM 785 O O . ALA A 1 95 ? -6.628 1.183 -12.561 1.00 70.44 95 ALA A O 1
ATOM 786 N N . GLY A 1 96 ? -4.387 1.149 -12.663 1.00 75.06 96 GLY A N 1
ATOM 787 C CA . GLY A 1 96 ? -4.291 -0.171 -13.285 1.00 75.06 96 GLY A CA 1
ATOM 788 C C . GLY A 1 96 ? -4.877 -1.288 -12.416 1.00 75.06 96 GLY A C 1
ATOM 789 O O . GLY A 1 96 ? -5.716 -2.039 -12.898 1.00 75.06 96 GLY A O 1
ATOM 790 N N . TYR A 1 97 ? -4.471 -1.388 -11.149 1.00 81.81 97 TYR A N 1
ATOM 791 C CA . TYR A 1 97 ? -4.964 -2.411 -10.222 1.00 81.81 97 TYR A CA 1
ATOM 792 C C . TYR A 1 97 ? -6.471 -2.261 -9.952 1.00 81.81 97 TYR A C 1
ATOM 794 O O . TYR A 1 97 ? -7.236 -3.182 -10.222 1.00 81.81 97 TYR A O 1
ATOM 802 N N . LEU A 1 98 ? -6.917 -1.072 -9.524 1.00 83.62 98 LEU A N 1
ATOM 803 C CA . LEU A 1 98 ? -8.316 -0.790 -9.176 1.00 83.62 98 LEU A CA 1
ATOM 804 C C . LEU A 1 98 ? -9.284 -1.008 -10.352 1.00 83.62 98 LEU A C 1
ATOM 806 O O . LEU A 1 98 ? -10.395 -1.481 -10.133 1.00 83.62 98 LEU A O 1
ATOM 810 N N . ASN A 1 99 ? -8.873 -0.709 -11.591 1.00 84.19 99 ASN A N 1
ATOM 811 C CA . ASN A 1 99 ?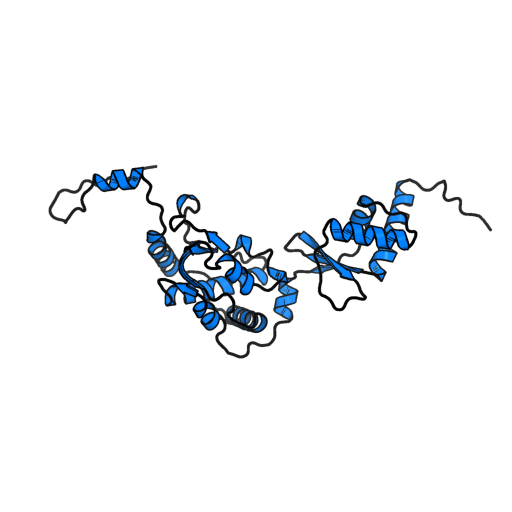 -9.709 -0.915 -12.782 1.00 84.19 99 ASN A CA 1
ATOM 812 C C . ASN A 1 99 ? -9.797 -2.384 -13.241 1.00 84.19 99 ASN A C 1
ATOM 814 O O . ASN A 1 99 ? -10.641 -2.692 -14.078 1.00 84.19 99 ASN A O 1
ATOM 818 N N . ASN A 1 100 ? -8.924 -3.270 -12.748 1.00 88.12 100 ASN A N 1
ATOM 819 C CA . ASN A 1 100 ? -8.928 -4.704 -13.071 1.00 88.12 100 ASN A CA 1
ATOM 820 C C . ASN A 1 100 ? -9.481 -5.573 -11.926 1.00 88.12 100 ASN A C 1
ATOM 822 O O . ASN A 1 100 ? -9.431 -6.801 -12.013 1.00 88.12 100 ASN A O 1
ATOM 826 N N . LEU A 1 101 ? -9.998 -4.960 -10.856 1.00 91.25 101 LEU A N 1
ATOM 827 C CA . LEU A 1 101 ? -10.621 -5.689 -9.756 1.00 91.25 101 LEU A CA 1
ATOM 828 C C . LEU A 1 101 ? -11.876 -6.447 -10.227 1.00 91.25 101 LEU A C 1
ATOM 830 O O . LEU A 1 101 ? -12.618 -5.945 -11.075 1.00 91.25 101 LEU A O 1
ATOM 834 N N . PRO A 1 102 ? -12.156 -7.634 -9.659 1.00 94.06 102 PRO A N 1
ATOM 835 C CA . PRO A 1 102 ? -13.436 -8.301 -9.850 1.00 94.06 102 PRO A CA 1
ATOM 836 C C . PRO A 1 102 ? -14.565 -7.500 -9.188 1.00 94.06 102 PRO A C 1
ATOM 838 O O . PRO A 1 102 ? -14.330 -6.710 -8.271 1.00 94.06 102 PRO A O 1
ATOM 841 N N . 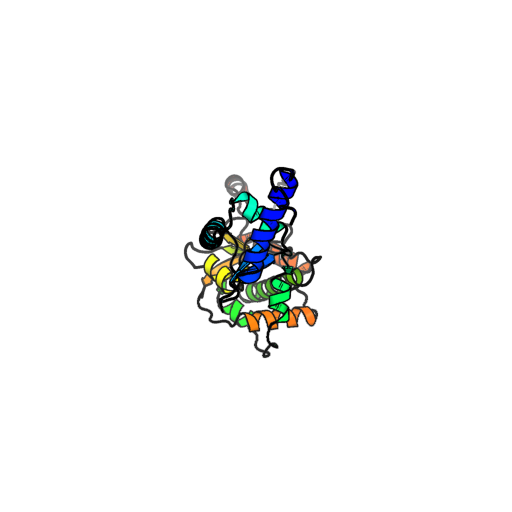GLU A 1 103 ? -15.813 -7.766 -9.578 1.00 94.31 103 GLU A N 1
ATOM 842 C CA . GLU A 1 103 ? -16.957 -7.319 -8.778 1.00 94.31 103 GLU A CA 1
ATOM 843 C C . GLU A 1 103 ? -16.880 -7.915 -7.362 1.00 94.31 103 GLU A C 1
ATOM 845 O O . GLU A 1 103 ? -16.499 -9.077 -7.169 1.00 94.31 103 GLU A O 1
ATOM 850 N N . TRP A 1 104 ? -17.237 -7.105 -6.364 1.00 96.81 104 TRP A N 1
ATOM 851 C CA . TRP A 1 104 ? -17.255 -7.528 -4.968 1.00 96.81 104 TRP A CA 1
ATOM 852 C C . TRP A 1 104 ? -18.334 -8.596 -4.743 1.00 96.81 104 TRP A C 1
ATOM 854 O O . TRP A 1 104 ? -19.509 -8.374 -5.026 1.00 96.81 104 TRP A O 1
ATOM 864 N N . ASP A 1 105 ? -17.950 -9.741 -4.176 1.00 96.25 105 ASP A N 1
ATOM 865 C CA . ASP A 1 105 ? -18.840 -10.890 -3.961 1.00 96.25 105 ASP A CA 1
ATOM 866 C C . ASP A 1 105 ? -19.845 -10.735 -2.795 1.00 96.25 105 ASP A C 1
ATOM 868 O O . ASP A 1 105 ? -20.573 -11.675 -2.462 1.00 96.25 105 ASP A O 1
ATOM 872 N N . GLY A 1 106 ? -19.878 -9.560 -2.159 1.00 94.94 106 GLY A N 1
ATOM 873 C CA . GLY A 1 106 ? -20.769 -9.224 -1.049 1.00 94.94 106 GLY A CA 1
ATOM 874 C C . GLY A 1 106 ? -20.283 -9.655 0.342 1.00 94.94 106 GLY A C 1
ATOM 875 O O . GLY A 1 106 ? -20.945 -9.335 1.332 1.00 94.94 106 GLY A O 1
ATOM 876 N N . LYS A 1 107 ? -19.145 -10.354 0.476 1.00 96.12 107 LYS A N 1
ATOM 877 C CA . LYS A 1 107 ? -18.605 -10.759 1.790 1.00 96.12 107 LYS A CA 1
ATOM 878 C C . LYS A 1 107 ? -17.813 -9.642 2.463 1.00 96.12 107 LYS A C 1
ATOM 880 O O . LYS A 1 107 ? -17.088 -8.889 1.817 1.00 96.12 107 LYS A O 1
ATOM 885 N N . ASP A 1 108 ? -17.886 -9.573 3.791 1.00 96.06 108 ASP A N 1
ATOM 886 C CA . ASP A 1 108 ? -17.166 -8.561 4.568 1.00 96.06 108 ASP A CA 1
ATOM 887 C C . ASP A 1 108 ? -15.710 -8.966 4.871 1.00 96.06 108 ASP A C 1
ATOM 889 O O . ASP A 1 108 ? -15.351 -9.370 5.983 1.00 96.06 108 ASP A O 1
ATOM 893 N N . TYR A 1 109 ? -14.859 -8.851 3.852 1.00 96.62 109 TYR A N 1
ATOM 894 C CA . TYR A 1 109 ? -13.417 -9.076 3.941 1.00 96.62 109 TYR A CA 1
ATOM 895 C C . TYR A 1 109 ? -12.701 -8.100 4.874 1.00 96.62 109 TYR A C 1
ATOM 897 O O . TYR A 1 109 ? -11.721 -8.495 5.502 1.00 96.62 109 TYR A O 1
ATOM 905 N N . VAL A 1 110 ? -13.189 -6.866 5.031 1.00 95.38 110 VAL A N 1
ATOM 906 C CA . VAL A 1 110 ? -12.639 -5.909 6.006 1.00 95.38 110 VAL A CA 1
ATOM 907 C C . VAL A 1 110 ? -12.836 -6.414 7.435 1.00 95.38 110 VAL A C 1
ATOM 909 O O . VAL A 1 110 ? -11.898 -6.373 8.231 1.00 95.38 110 VAL A O 1
ATOM 912 N N . SER A 1 111 ? -14.013 -6.948 7.768 1.00 94.44 111 SER A N 1
ATOM 913 C CA . SER A 1 111 ? -14.266 -7.535 9.092 1.00 94.44 111 SER A CA 1
ATOM 914 C C . SER A 1 111 ? -13.490 -8.839 9.319 1.00 94.44 111 SER A C 1
ATOM 916 O O . SER A 1 111 ? -12.950 -9.051 10.409 1.00 94.44 111 SER A O 1
ATOM 918 N N . LEU A 1 112 ? -13.350 -9.682 8.287 1.00 94.44 112 LEU A N 1
ATOM 919 C CA . LEU A 1 112 ? -12.451 -10.844 8.330 1.00 94.44 112 LEU A CA 1
ATOM 920 C C . LEU A 1 112 ? -10.996 -10.410 8.561 1.00 94.44 112 LEU A C 1
ATOM 922 O O . LEU A 1 112 ? -10.311 -10.995 9.402 1.00 94.44 112 LEU A O 1
ATOM 926 N N . LEU A 1 113 ? -10.538 -9.347 7.895 1.00 94.75 113 LEU A N 1
ATOM 927 C CA . LEU A 1 113 ? -9.190 -8.825 8.072 1.00 94.75 113 LEU A CA 1
ATOM 928 C C . LEU A 1 113 ? -8.982 -8.238 9.467 1.00 94.75 113 LEU A C 1
ATOM 930 O O . LEU A 1 113 ? -7.978 -8.551 10.104 1.00 94.75 113 LEU A O 1
ATOM 934 N N . ALA A 1 114 ? -9.934 -7.459 9.982 1.00 94.19 114 ALA A N 1
ATOM 935 C CA . ALA A 1 114 ? -9.874 -6.937 11.343 1.00 94.19 114 ALA A CA 1
ATOM 936 C C . ALA A 1 114 ? -9.697 -8.068 12.370 1.00 94.19 114 ALA A C 1
ATOM 938 O O . ALA A 1 114 ? -8.881 -7.937 13.278 1.00 94.19 114 ALA A O 1
ATOM 939 N N . SER A 1 115 ? -10.377 -9.208 12.173 1.00 94.12 115 SER A N 1
ATOM 940 C CA . SER A 1 115 ? -10.277 -10.386 13.048 1.00 94.12 115 SER A CA 1
ATOM 941 C C . SER A 1 115 ? -8.913 -11.095 13.035 1.00 94.12 115 SER A C 1
ATOM 943 O O . SER A 1 115 ? -8.630 -11.884 13.935 1.00 94.12 115 SER A O 1
ATOM 945 N N . SER A 1 116 ? -8.045 -10.804 12.057 1.00 94.00 116 SER A N 1
ATOM 946 C CA . SER A 1 116 ? -6.681 -11.349 12.015 1.00 94.00 116 SER A CA 1
ATOM 947 C C . SER A 1 116 ? -5.735 -10.712 13.044 1.00 94.00 116 SER A C 1
ATOM 949 O O . SER A 1 116 ? -4.672 -11.275 13.306 1.00 94.00 116 SER A O 1
ATOM 951 N N . ILE A 1 117 ? -6.120 -9.590 13.664 1.00 91.81 117 ILE A N 1
ATOM 952 C CA . ILE A 1 117 ? -5.414 -8.982 14.796 1.00 91.81 117 ILE A CA 1
ATOM 953 C C . ILE A 1 117 ? -6.322 -8.996 16.029 1.00 91.81 117 ILE A C 1
ATOM 955 O O . ILE A 1 117 ? -7.485 -8.603 15.967 1.00 91.81 117 ILE A O 1
ATOM 959 N N . ILE A 1 118 ? -5.768 -9.412 17.170 1.00 90.44 118 ILE A N 1
ATOM 960 C CA . ILE A 1 118 ? -6.397 -9.235 18.483 1.00 90.44 118 ILE A CA 1
ATOM 961 C C . ILE A 1 118 ? -5.772 -8.004 19.141 1.00 90.44 118 ILE A C 1
ATOM 963 O O . ILE A 1 118 ? -4.553 -7.932 19.320 1.00 90.44 118 ILE A O 1
ATOM 967 N N . THR A 1 119 ? -6.622 -7.036 19.477 1.00 88.94 119 THR A N 1
ATOM 968 C CA . THR A 1 119 ? -6.273 -5.768 20.132 1.00 88.94 119 THR A CA 1
ATOM 969 C C . THR A 1 119 ? -7.106 -5.570 21.391 1.00 88.94 119 THR A C 1
ATOM 971 O O . THR A 1 119 ? -8.241 -6.043 21.440 1.00 88.94 119 THR A O 1
ATOM 974 N N . THR A 1 120 ? -6.633 -4.728 22.309 1.00 82.00 120 THR A N 1
ATOM 975 C CA . THR A 1 120 ? -7.345 -4.361 23.550 1.00 82.00 120 THR A CA 1
ATOM 976 C C . THR A 1 120 ? -8.749 -3.758 23.361 1.00 82.00 120 THR A C 1
ATOM 978 O O . THR A 1 120 ? -9.540 -3.763 24.302 1.00 82.00 120 THR A O 1
ATOM 981 N N . ASN A 1 121 ? -9.097 -3.245 22.172 1.00 87.19 121 ASN A N 1
ATOM 982 C CA . ASN A 1 121 ? -10.468 -2.849 21.825 1.00 87.19 121 ASN A CA 1
ATOM 983 C C . ASN A 1 121 ? -10.792 -3.215 20.366 1.00 87.19 121 ASN A C 1
ATOM 985 O O . ASN A 1 121 ? -10.394 -2.515 19.433 1.00 87.19 121 ASN A O 1
ATOM 989 N N . LYS A 1 122 ? -11.502 -4.333 20.183 1.00 89.06 122 LYS A N 1
ATOM 990 C CA . LYS A 1 122 ? -11.750 -4.960 18.879 1.00 89.06 122 LYS A CA 1
ATOM 991 C C . LYS A 1 122 ? -12.683 -4.136 17.988 1.00 89.06 122 LYS A C 1
ATOM 993 O O . LYS A 1 122 ? -12.419 -3.993 16.797 1.00 89.06 122 LYS A O 1
ATOM 998 N N . GLU A 1 123 ? -13.752 -3.587 18.551 1.00 90.69 123 GLU A N 1
ATOM 999 C CA . GLU A 1 123 ? -14.771 -2.825 17.825 1.00 90.69 123 GLU A CA 1
ATOM 1000 C C . GLU A 1 123 ? -14.190 -1.498 17.310 1.00 90.69 123 GLU A C 1
ATOM 1002 O O . GLU A 1 123 ? -14.375 -1.133 16.146 1.00 90.69 123 GLU A O 1
ATOM 1007 N N . TYR A 1 124 ? -13.411 -0.811 18.153 1.00 91.56 124 TYR A N 1
ATOM 1008 C CA . TYR A 1 124 ? -12.685 0.404 17.783 1.00 91.56 124 TYR A CA 1
ATOM 1009 C C . TYR A 1 124 ? -11.610 0.123 16.720 1.00 91.56 124 TYR A C 1
ATOM 1011 O O . TYR A 1 124 ? -11.519 0.867 15.741 1.00 91.56 124 TYR A O 1
ATOM 1019 N N . TRP A 1 125 ? -10.855 -0.976 16.858 1.00 93.12 125 TRP A N 1
ATOM 1020 C CA . TRP A 1 125 ? -9.898 -1.443 15.846 1.00 93.12 125 TRP A CA 1
ATOM 1021 C C . TRP A 1 125 ? -10.562 -1.688 14.488 1.00 93.12 125 TRP A C 1
ATOM 1023 O O . TRP A 1 125 ? -10.116 -1.138 13.484 1.00 93.12 125 TRP A O 1
ATOM 1033 N N . GLN A 1 126 ? -11.658 -2.447 14.452 1.00 94.56 126 GLN A N 1
ATOM 1034 C CA . GLN A 1 126 ? -12.383 -2.773 13.223 1.00 94.56 126 GLN A CA 1
ATOM 1035 C C . GLN A 1 126 ? -12.934 -1.519 12.523 1.00 94.56 126 GLN A C 1
ATOM 1037 O O . GLN A 1 126 ? -12.806 -1.393 11.303 1.00 94.56 126 GLN A O 1
ATOM 1042 N N . SER A 1 127 ? -13.487 -0.565 13.283 1.00 93.06 127 SER A N 1
ATOM 1043 C CA . SER A 1 127 ? -13.959 0.719 12.745 1.00 93.06 127 SER A CA 1
ATOM 1044 C C . SER A 1 127 ? -12.810 1.553 12.159 1.00 93.06 127 SER A C 1
ATOM 1046 O O . SER A 1 127 ? -12.866 1.980 11.002 1.00 93.06 127 SER A O 1
ATOM 1048 N N . CYS A 1 128 ? -11.722 1.716 12.919 1.00 92.25 128 CYS A N 1
ATOM 1049 C CA . CYS A 1 128 ? -10.544 2.469 12.493 1.00 92.25 128 CYS A CA 1
ATOM 1050 C C . CYS A 1 128 ? -9.861 1.857 11.267 1.00 92.25 128 CYS A C 1
ATOM 1052 O O . CYS A 1 128 ? -9.525 2.585 10.335 1.00 92.25 128 CYS A O 1
ATOM 1054 N N . LEU A 1 129 ? -9.692 0.530 11.241 1.00 93.25 129 LEU A N 1
ATOM 1055 C CA . LEU A 1 129 ? -9.109 -0.189 10.110 1.00 93.25 129 LEU A CA 1
ATOM 1056 C C . LEU A 1 129 ? -9.959 -0.006 8.849 1.00 93.25 129 LEU A C 1
ATOM 1058 O O . LEU A 1 129 ? -9.411 0.290 7.789 1.00 93.25 129 LEU A O 1
ATOM 1062 N N . LYS A 1 130 ? -11.290 -0.119 8.960 1.00 94.69 130 LYS A N 1
ATOM 1063 C CA . LYS A 1 130 ? -12.207 0.106 7.835 1.00 94.69 130 LYS A CA 1
ATOM 1064 C C . LYS A 1 130 ? -12.080 1.524 7.278 1.00 94.69 130 LYS A C 1
ATOM 1066 O O . LYS A 1 130 ? -11.917 1.682 6.072 1.00 94.69 130 LYS A O 1
ATOM 1071 N N . LYS A 1 131 ? -12.100 2.546 8.141 1.00 93.06 131 LYS A N 1
ATOM 1072 C CA . LYS A 1 131 ? -11.911 3.946 7.724 1.00 93.06 131 LYS A CA 1
ATOM 1073 C C . LYS A 1 131 ? -10.556 4.176 7.061 1.00 93.06 131 LYS A C 1
ATOM 1075 O O . LYS A 1 131 ? -10.510 4.741 5.975 1.00 93.06 131 LYS A O 1
ATOM 1080 N N . TRP A 1 132 ? -9.475 3.681 7.659 1.00 90.25 132 TRP A N 1
ATOM 1081 C CA . TRP A 1 132 ? -8.119 3.823 7.125 1.00 90.25 132 TRP A CA 1
ATOM 1082 C C . TRP A 1 132 ? -7.936 3.128 5.764 1.00 90.25 132 TRP A C 1
ATOM 1084 O O . TRP A 1 132 ? -7.387 3.732 4.846 1.00 90.25 132 TRP A O 1
ATOM 1094 N N . LEU A 1 133 ? -8.459 1.909 5.587 1.00 90.75 133 LEU A N 1
ATOM 1095 C CA . LEU A 1 133 ? -8.392 1.187 4.310 1.00 90.75 133 LEU A CA 1
ATOM 1096 C C . LEU A 1 133 ? -9.206 1.869 3.196 1.00 90.75 133 LEU A C 1
ATOM 1098 O O . LEU A 1 133 ? -8.738 1.949 2.061 1.00 90.75 133 LEU A O 1
ATOM 1102 N N . VAL A 1 134 ? -10.403 2.388 3.498 1.00 92.06 134 VAL A N 1
ATOM 1103 C CA . VAL A 1 134 ? -11.199 3.128 2.501 1.00 92.06 134 VAL A CA 1
ATOM 1104 C C . VAL A 1 134 ? -10.555 4.487 2.189 1.00 92.06 134 VAL A C 1
ATOM 1106 O O . VAL A 1 134 ? -10.502 4.873 1.025 1.00 92.06 134 VAL A O 1
ATOM 1109 N N . ALA A 1 135 ? -9.979 5.175 3.183 1.00 87.00 135 ALA A N 1
ATOM 1110 C CA . ALA A 1 135 ? -9.216 6.411 2.978 1.00 87.00 135 ALA A CA 1
ATOM 1111 C C . ALA A 1 135 ? -7.962 6.187 2.115 1.00 87.00 135 ALA A C 1
ATOM 1113 O O . ALA A 1 135 ? -7.634 7.025 1.275 1.00 87.00 135 ALA A O 1
ATOM 1114 N N . MET A 1 136 ? -7.292 5.039 2.278 1.00 84.00 136 MET A N 1
ATOM 1115 C CA . MET A 1 136 ? -6.211 4.607 1.396 1.00 84.00 136 MET A CA 1
ATOM 1116 C C . MET A 1 136 ? -6.730 4.484 -0.042 1.00 84.00 136 MET A C 1
ATOM 1118 O O . MET A 1 136 ? -6.251 5.217 -0.900 1.00 84.00 136 MET A O 1
ATOM 1122 N N . VAL A 1 137 ? -7.758 3.668 -0.312 1.00 86.75 137 VAL A N 1
ATOM 1123 C CA . VAL A 1 137 ? -8.324 3.518 -1.673 1.00 86.75 137 VAL A CA 1
ATOM 1124 C C . VAL A 1 137 ? -8.787 4.855 -2.271 1.00 86.75 137 VAL A C 1
ATOM 1126 O O . VAL A 1 137 ? -8.517 5.110 -3.444 1.00 86.75 137 VAL A O 1
ATOM 1129 N N . ALA A 1 138 ? -9.385 5.746 -1.475 1.00 85.19 138 ALA A N 1
ATOM 1130 C CA . ALA A 1 138 ? -9.743 7.097 -1.908 1.00 85.19 138 ALA A CA 1
ATOM 1131 C C . ALA A 1 138 ? -8.510 7.905 -2.360 1.00 85.19 138 ALA A C 1
ATOM 1133 O O . ALA A 1 138 ? -8.501 8.432 -3.470 1.00 85.19 138 ALA A O 1
ATOM 1134 N N . SER A 1 139 ? -7.429 7.922 -1.567 1.00 77.69 139 SER A N 1
ATOM 1135 C CA . SER A 1 139 ? -6.168 8.601 -1.925 1.00 77.69 139 SER A CA 1
ATOM 1136 C C . SER A 1 139 ? -5.426 7.994 -3.124 1.00 77.69 139 SER A C 1
ATOM 1138 O O . SER A 1 139 ? -4.594 8.651 -3.744 1.00 77.69 139 SER A O 1
ATOM 1140 N N . LEU A 1 140 ? -5.732 6.741 -3.476 1.00 75.88 140 LEU A N 1
ATOM 1141 C CA . LEU A 1 140 ? -5.198 6.077 -4.667 1.00 75.88 140 LEU A CA 1
ATOM 1142 C C . LEU A 1 140 ? -6.020 6.373 -5.933 1.00 75.88 140 LEU A C 1
ATOM 1144 O O . LEU A 1 140 ? -5.486 6.302 -7.042 1.00 75.88 140 LEU A O 1
ATOM 1148 N N . LYS A 1 141 ? -7.310 6.699 -5.770 1.00 77.12 141 LYS A N 1
ATOM 1149 C CA . LYS A 1 141 ? -8.255 7.005 -6.855 1.00 77.12 141 LYS A CA 1
ATOM 1150 C C . LYS A 1 141 ? -8.351 8.505 -7.162 1.00 77.12 141 LYS A C 1
ATOM 1152 O O . LYS A 1 141 ? -8.557 8.868 -8.318 1.00 77.12 141 LYS A O 1
ATOM 1157 N N . GLU A 1 142 ? -8.155 9.367 -6.166 1.00 74.38 142 GLU A N 1
ATOM 1158 C CA . GLU A 1 142 ? -8.174 10.827 -6.295 1.00 74.38 142 GLU A CA 1
ATOM 1159 C C . GLU A 1 142 ? -6.841 11.466 -5.872 1.00 74.38 142 GLU A C 1
ATOM 1161 O O . GLU A 1 142 ? -6.503 11.496 -4.693 1.00 74.38 142 GLU A O 1
ATOM 1166 N N . GLU A 1 143 ? -6.135 12.107 -6.811 1.00 63.59 143 GLU A N 1
ATOM 1167 C CA . GLU A 1 143 ? -4.858 12.814 -6.566 1.00 63.59 143 GLU A CA 1
ATOM 1168 C C . GLU A 1 143 ? -4.946 13.909 -5.478 1.00 63.59 143 GLU A C 1
ATOM 1170 O O . GLU A 1 143 ? -3.949 14.268 -4.855 1.00 63.59 143 GLU A O 1
ATOM 1175 N N . ARG A 1 144 ? -6.145 14.455 -5.238 1.00 64.44 144 ARG A N 1
ATOM 1176 C CA . ARG A 1 144 ? -6.389 15.523 -4.253 1.00 64.44 144 ARG A CA 1
ATOM 1177 C C . ARG A 1 144 ? -6.735 15.007 -2.855 1.00 64.44 144 ARG A C 1
ATOM 1179 O O . ARG A 1 144 ? -6.761 15.807 -1.920 1.00 64.44 144 ARG A O 1
ATOM 1186 N N . VAL A 1 145 ? -7.015 13.713 -2.701 1.00 65.56 145 VAL A N 1
ATOM 1187 C CA . VAL A 1 145 ? -7.376 13.114 -1.412 1.00 65.56 145 VAL A CA 1
ATOM 1188 C C . VAL A 1 145 ? -6.109 12.625 -0.725 1.00 65.56 145 VAL A C 1
ATOM 1190 O O . VAL A 1 145 ? -5.452 11.695 -1.177 1.00 65.56 145 VAL A O 1
ATOM 1193 N N . ILE A 1 146 ? -5.772 13.236 0.408 1.00 63.47 146 ILE A N 1
ATOM 1194 C CA . ILE A 1 146 ? -4.655 12.800 1.246 1.00 63.47 146 ILE A CA 1
ATOM 1195 C C . ILE A 1 146 ? -5.230 12.027 2.431 1.00 63.47 146 ILE A C 1
ATOM 1197 O O . ILE A 1 146 ? -5.996 12.580 3.222 1.00 63.47 146 ILE A O 1
ATOM 1201 N N . SER A 1 147 ? -4.831 10.763 2.601 1.00 67.56 147 SER A N 1
ATOM 1202 C CA . SER A 1 147 ? -5.106 10.061 3.855 1.00 67.56 147 SER A CA 1
ATOM 1203 C C . SER A 1 147 ? -4.262 10.686 4.964 1.00 67.56 147 SER A C 1
ATOM 1205 O O . SER A 1 147 ? -3.042 10.540 5.009 1.00 67.56 147 SER A O 1
ATOM 1207 N N . HIS A 1 148 ? -4.911 11.435 5.852 1.00 65.75 148 HIS A N 1
ATOM 1208 C CA . HIS A 1 148 ? -4.248 12.105 6.968 1.00 65.75 148 HIS A CA 1
ATOM 1209 C C . HIS A 1 148 ? -4.087 11.216 8.210 1.00 65.75 148 HIS A C 1
ATOM 1211 O O . HIS A 1 148 ? -3.657 11.728 9.241 1.00 65.75 148 HIS A O 1
ATOM 1217 N N . THR A 1 149 ? -4.436 9.926 8.147 1.00 74.44 149 THR A N 1
ATOM 1218 C CA . THR A 1 149 ? -4.369 9.003 9.288 1.00 74.44 149 THR A CA 1
ATOM 1219 C C . THR A 1 149 ? -3.354 7.882 9.077 1.00 74.44 149 THR A C 1
ATOM 1221 O O . THR A 1 149 ? -3.291 7.258 8.020 1.00 74.44 149 THR A O 1
ATOM 1224 N N . ALA A 1 150 ? -2.578 7.593 10.123 1.00 78.06 150 ALA A N 1
ATOM 1225 C CA . ALA A 1 150 ? -1.654 6.464 10.177 1.00 78.06 150 ALA A CA 1
ATOM 1226 C C . ALA A 1 150 ? -2.066 5.489 11.287 1.00 78.06 150 ALA A C 1
ATOM 1228 O O . ALA A 1 150 ? -2.340 5.908 12.416 1.00 78.06 150 ALA A O 1
ATOM 1229 N N . ILE A 1 151 ? -2.079 4.187 10.993 1.00 84.00 151 ILE A N 1
ATOM 1230 C CA . ILE A 1 151 ? -2.242 3.149 12.021 1.00 84.00 151 ILE A CA 1
ATOM 1231 C C . ILE A 1 151 ? -0.890 2.888 12.685 1.00 84.00 151 ILE A C 1
ATOM 1233 O O . ILE A 1 151 ? 0.104 2.627 12.003 1.00 84.00 151 ILE A O 1
ATOM 1237 N N . ILE A 1 152 ? -0.871 2.910 14.021 1.00 82.12 152 ILE A N 1
ATOM 1238 C CA . ILE A 1 152 ? 0.301 2.586 14.835 1.00 82.12 152 ILE A CA 1
ATOM 1239 C C . ILE A 1 152 ? 0.030 1.318 15.643 1.00 82.12 152 ILE A C 1
ATOM 1241 O O . ILE A 1 152 ? -0.799 1.308 16.554 1.00 82.12 152 ILE A O 1
ATOM 1245 N N . LEU A 1 153 ? 0.765 0.247 15.335 1.00 83.50 153 LEU A N 1
ATOM 1246 C CA . LEU A 1 153 ? 0.680 -1.018 16.068 1.00 83.50 153 LEU A CA 1
ATOM 1247 C C . LEU A 1 153 ? 1.821 -1.122 17.090 1.00 83.50 153 LEU A C 1
ATOM 1249 O O . LEU A 1 153 ? 2.987 -1.319 16.733 1.00 83.50 153 LEU A O 1
ATOM 1253 N N . GLY A 1 154 ? 1.470 -1.016 18.371 1.00 81.81 154 GLY A N 1
ATOM 1254 C CA . GLY A 1 154 ? 2.313 -1.378 19.507 1.00 81.81 154 GLY A CA 1
ATOM 1255 C C . GLY A 1 154 ? 2.119 -2.845 19.900 1.00 81.81 154 GLY A C 1
ATOM 1256 O O . GLY A 1 154 ? 1.096 -3.451 19.607 1.00 81.81 154 GLY A O 1
ATOM 1257 N N . GLY A 1 155 ? 3.113 -3.441 20.553 1.00 78.44 155 GLY A N 1
ATOM 1258 C CA . GLY A 1 155 ? 3.080 -4.843 20.986 1.00 78.44 155 GLY A CA 1
ATOM 1259 C C . GLY A 1 155 ? 4.476 -5.457 20.967 1.00 78.44 155 GLY A C 1
ATOM 1260 O O . GLY A 1 155 ? 5.432 -4.801 20.532 1.00 78.44 155 GLY A O 1
ATOM 1261 N N . THR A 1 156 ? 4.599 -6.710 21.404 1.00 77.25 156 THR A N 1
ATOM 1262 C CA . THR A 1 156 ? 5.889 -7.408 21.545 1.00 77.25 156 THR A CA 1
ATOM 1263 C C . THR A 1 156 ? 6.713 -7.414 20.249 1.00 77.25 156 THR A C 1
ATOM 1265 O O . THR A 1 156 ? 6.201 -7.322 19.123 1.00 77.25 156 THR A O 1
ATOM 1268 N N . HIS A 1 157 ? 8.039 -7.466 20.395 1.00 75.06 157 HIS A N 1
ATOM 1269 C CA . HIS A 1 157 ? 8.931 -7.616 19.249 1.00 75.06 157 HIS A CA 1
ATOM 1270 C C . HIS A 1 157 ? 8.746 -9.009 18.623 1.00 75.06 157 HIS A C 1
ATOM 1272 O O . HIS A 1 157 ? 8.471 -9.977 19.325 1.00 75.06 157 HIS A O 1
ATOM 1278 N N . GLY A 1 158 ? 8.867 -9.115 17.298 1.00 74.62 158 GLY A N 1
ATOM 1279 C CA . GLY A 1 158 ? 8.704 -10.385 16.580 1.00 74.62 158 GLY A CA 1
ATOM 1280 C C . GLY A 1 158 ? 7.259 -10.838 16.312 1.00 74.62 158 GLY A C 1
ATOM 1281 O O . GLY A 1 158 ? 7.077 -11.712 15.473 1.00 74.62 158 GLY A O 1
ATOM 1282 N N . ILE A 1 159 ? 6.225 -10.208 16.893 1.00 83.25 159 ILE A N 1
ATOM 1283 C CA . ILE A 1 159 ? 4.799 -10.594 16.724 1.00 83.25 159 ILE A CA 1
ATOM 1284 C C . ILE A 1 159 ? 4.231 -10.425 15.291 1.00 83.25 159 ILE A C 1
ATOM 1286 O O . ILE A 1 159 ? 3.045 -10.598 15.055 1.00 83.25 159 ILE A O 1
ATOM 1290 N N . GLY A 1 160 ? 5.056 -10.072 14.300 1.00 82.44 160 GLY A N 1
ATOM 1291 C CA . GLY A 1 160 ? 4.650 -10.062 12.889 1.00 82.44 160 GLY A CA 1
ATOM 1292 C C . GLY A 1 160 ? 4.008 -8.772 12.366 1.00 82.44 160 GLY A C 1
ATOM 1293 O O . GLY A 1 160 ? 3.596 -8.764 11.214 1.00 82.44 160 GLY A O 1
ATOM 1294 N N . LYS A 1 161 ? 3.984 -7.673 13.138 1.00 83.69 161 LYS A N 1
ATOM 1295 C CA . LYS A 1 161 ? 3.364 -6.375 12.761 1.00 83.69 161 LYS A CA 1
ATOM 1296 C C . LYS A 1 161 ? 3.693 -5.917 11.329 1.00 83.69 161 LYS A C 1
ATOM 1298 O O . LYS A 1 161 ? 2.793 -5.666 10.540 1.00 83.69 161 LYS A O 1
ATOM 1303 N N . ALA A 1 162 ? 4.982 -5.869 10.978 1.00 79.31 162 ALA A N 1
ATOM 1304 C CA . ALA A 1 162 ? 5.428 -5.495 9.632 1.00 79.31 162 ALA A CA 1
ATOM 1305 C C . ALA A 1 162 ? 4.961 -6.493 8.560 1.00 79.31 162 ALA A C 1
ATOM 1307 O O . ALA A 1 162 ? 4.456 -6.097 7.518 1.00 79.31 162 ALA A O 1
ATOM 1308 N N . ARG A 1 163 ? 5.079 -7.798 8.841 1.00 83.38 163 ARG A N 1
ATOM 1309 C CA . ARG A 1 163 ? 4.653 -8.870 7.931 1.00 83.38 163 ARG A CA 1
ATOM 1310 C C . ARG A 1 163 ? 3.144 -8.844 7.671 1.00 83.38 163 ARG A C 1
ATOM 1312 O O . ARG A 1 163 ? 2.743 -9.174 6.567 1.00 83.38 163 ARG A O 1
ATOM 1319 N N . TRP A 1 164 ? 2.342 -8.448 8.660 1.00 88.50 164 TRP A N 1
ATOM 1320 C CA . TRP A 1 164 ? 0.899 -8.271 8.508 1.00 88.50 164 TRP A CA 1
ATOM 1321 C C . TRP A 1 164 ? 0.554 -7.085 7.613 1.00 88.50 164 TRP A C 1
ATOM 1323 O O . TRP A 1 164 ? -0.241 -7.230 6.697 1.00 88.50 164 TRP A O 1
ATOM 1333 N N . PHE A 1 165 ? 1.207 -5.934 7.804 1.00 85.88 165 PHE A N 1
ATOM 1334 C CA . PHE A 1 165 ? 1.052 -4.827 6.862 1.00 85.88 165 PHE A CA 1
ATOM 1335 C C . PHE A 1 165 ? 1.429 -5.280 5.439 1.00 85.88 165 PHE A C 1
ATOM 1337 O O . PHE A 1 165 ? 0.632 -5.131 4.516 1.00 85.88 165 PHE A O 1
ATOM 1344 N N . HIS A 1 166 ? 2.573 -5.946 5.262 1.00 80.69 166 HIS A N 1
ATOM 1345 C CA . HIS A 1 166 ? 2.957 -6.502 3.961 1.00 80.69 166 HIS A CA 1
ATOM 1346 C C . HIS A 1 166 ? 1.977 -7.555 3.404 1.00 80.69 166 HIS A C 1
ATOM 1348 O O . HIS A 1 166 ? 1.964 -7.744 2.193 1.00 80.69 166 HIS A O 1
ATOM 1354 N N . SER A 1 167 ? 1.159 -8.236 4.218 1.00 85.19 167 SER A N 1
ATOM 1355 C CA . SER A 1 167 ? 0.208 -9.253 3.734 1.00 85.19 167 SER A CA 1
ATOM 1356 C C . SER A 1 167 ? -1.166 -8.702 3.338 1.00 85.19 167 SER A C 1
ATOM 1358 O O . SER A 1 167 ? -1.945 -9.440 2.739 1.00 85.19 167 SER A O 1
ATOM 1360 N N . ILE A 1 168 ? -1.465 -7.432 3.640 1.00 86.25 168 ILE A N 1
ATOM 1361 C CA . ILE A 1 168 ? -2.745 -6.776 3.297 1.00 86.25 168 ILE A CA 1
ATOM 1362 C C . ILE A 1 168 ? -2.647 -5.810 2.109 1.00 86.25 168 ILE A C 1
ATOM 1364 O O . ILE A 1 168 ? -3.663 -5.286 1.661 1.00 86.25 168 ILE A O 1
ATOM 1368 N N . ILE A 1 169 ? -1.433 -5.560 1.617 1.00 80.81 169 ILE A N 1
ATOM 1369 C CA . ILE A 1 169 ? -1.140 -4.643 0.514 1.00 80.81 169 ILE A CA 1
ATOM 1370 C C . ILE A 1 169 ? -0.712 -5.470 -0.717 1.00 80.81 169 ILE A C 1
ATOM 1372 O O . ILE A 1 169 ? 0.192 -6.299 -0.587 1.00 80.81 169 ILE A O 1
ATOM 1376 N N . PRO A 1 170 ? -1.317 -5.281 -1.907 1.00 79.00 170 PRO A N 1
ATOM 1377 C CA . PRO A 1 170 ? -0.878 -5.936 -3.143 1.00 79.00 170 PRO A CA 1
ATOM 1378 C C . PRO A 1 170 ? 0.584 -5.607 -3.469 1.00 79.00 170 PRO A C 1
ATOM 1380 O O . PRO A 1 170 ? 1.097 -4.565 -3.052 1.00 79.00 170 PRO A O 1
ATOM 1383 N N . PHE A 1 171 ? 1.278 -6.491 -4.189 1.00 71.81 171 PHE A N 1
ATOM 1384 C CA . PHE A 1 171 ? 2.726 -6.382 -4.418 1.00 71.81 171 PHE A CA 1
ATOM 1385 C C . PHE A 1 171 ? 3.119 -5.051 -5.083 1.00 71.81 171 PHE A C 1
ATOM 1387 O O . PHE A 1 171 ? 4.076 -4.390 -4.676 1.00 71.81 171 PHE A O 1
ATOM 1394 N N . GLU A 1 172 ? 2.308 -4.610 -6.036 1.00 68.81 172 GLU A N 1
ATOM 1395 C CA . GLU A 1 172 ? 2.430 -3.370 -6.799 1.00 68.81 172 GLU A CA 1
ATOM 1396 C C . GLU A 1 172 ? 2.364 -2.117 -5.912 1.00 68.81 172 GLU A C 1
ATOM 1398 O O . GLU A 1 172 ? 2.869 -1.058 -6.290 1.00 68.81 172 GLU A O 1
ATOM 1403 N N . LEU A 1 173 ? 1.746 -2.234 -4.730 1.00 69.62 173 LEU A N 1
ATOM 1404 C CA . LEU A 1 173 ? 1.467 -1.131 -3.813 1.00 69.62 173 LEU A CA 1
ATOM 1405 C C . LEU A 1 173 ? 2.405 -1.121 -2.585 1.00 69.62 173 LEU A C 1
ATOM 1407 O O . LEU A 1 173 ? 2.335 -0.207 -1.764 1.00 69.62 173 LEU A O 1
ATOM 1411 N N . GLN A 1 174 ? 3.312 -2.097 -2.454 1.00 67.81 174 GLN A N 1
ATOM 1412 C CA . GLN A 1 174 ? 4.177 -2.279 -1.275 1.00 67.81 174 GLN A CA 1
ATOM 1413 C C . GLN A 1 174 ? 5.074 -1.071 -0.962 1.00 67.81 174 GLN A C 1
ATOM 1415 O O . GLN A 1 174 ? 5.307 -0.771 0.209 1.00 67.81 174 GLN A O 1
ATOM 1420 N N . GLU A 1 175 ? 5.556 -0.336 -1.973 1.00 57.97 175 GLU A N 1
ATOM 1421 C CA . GLU A 1 175 ? 6.386 0.865 -1.748 1.00 57.97 175 GLU A CA 1
ATOM 1422 C C . GLU A 1 175 ? 5.612 1.994 -1.035 1.00 57.97 175 GLU A C 1
ATOM 1424 O O . GLU A 1 175 ? 6.214 2.853 -0.391 1.00 57.97 175 GLU A O 1
ATOM 1429 N N . PHE A 1 176 ? 4.277 1.950 -1.067 1.00 59.53 176 PHE A N 1
ATOM 1430 C CA . PHE A 1 176 ? 3.384 2.927 -0.442 1.00 59.53 176 PHE A CA 1
ATOM 1431 C C . PHE A 1 176 ? 2.941 2.531 0.962 1.00 59.53 176 PHE A C 1
ATOM 1433 O O . PHE A 1 176 ? 2.110 3.205 1.557 1.00 59.53 176 PHE A O 1
ATOM 1440 N N . ILE A 1 177 ? 3.512 1.477 1.542 1.00 59.53 177 ILE A N 1
ATOM 1441 C CA . ILE A 1 177 ? 3.160 1.070 2.902 1.00 59.53 177 ILE A CA 1
ATOM 1442 C C . ILE A 1 177 ? 3.748 2.008 3.965 1.00 59.53 177 ILE A C 1
ATOM 1444 O O . ILE A 1 177 ? 3.136 2.245 5.006 1.00 59.53 177 ILE A O 1
ATOM 1448 N N . VAL A 1 178 ? 4.926 2.580 3.696 1.00 50.91 178 VAL A N 1
ATOM 1449 C CA . VAL A 1 178 ? 5.683 3.393 4.662 1.00 50.91 178 VAL A CA 1
ATOM 1450 C C . VAL A 1 178 ? 5.023 4.752 4.953 1.00 50.91 178 VAL A C 1
ATOM 1452 O O . VAL A 1 178 ? 4.958 5.108 6.126 1.00 50.91 178 VAL A O 1
ATOM 1455 N N . PRO A 1 179 ? 4.470 5.502 3.974 1.00 50.56 179 PRO A N 1
ATOM 1456 C CA . PRO A 1 179 ? 3.776 6.762 4.266 1.00 50.56 179 PRO A CA 1
ATOM 1457 C C . PRO A 1 179 ? 2.487 6.614 5.095 1.00 50.56 179 PRO A C 1
ATOM 1459 O O . PRO A 1 179 ? 2.057 7.587 5.707 1.00 50.56 179 PRO A O 1
ATOM 1462 N N . PHE A 1 180 ? 1.870 5.426 5.124 1.00 50.47 180 PHE A N 1
ATOM 1463 C CA . PHE A 1 180 ? 0.553 5.202 5.740 1.00 50.47 180 PHE A CA 1
ATOM 1464 C C . PHE A 1 180 ? 0.607 4.395 7.057 1.00 50.47 180 PHE A C 1
ATOM 1466 O O . PHE A 1 180 ? -0.419 4.272 7.733 1.00 50.47 180 PHE A O 1
ATOM 1473 N N . THR A 1 181 ? 1.762 3.830 7.442 1.00 54.91 181 THR A N 1
ATOM 1474 C CA . THR A 1 181 ? 1.877 2.894 8.582 1.00 54.91 181 THR A CA 1
ATOM 1475 C C . THR A 1 181 ? 3.000 3.258 9.560 1.00 54.91 181 THR A C 1
ATOM 1477 O O . THR A 1 181 ? 4.113 3.597 9.168 1.00 54.91 181 THR A O 1
ATOM 1480 N N . GLY A 1 182 ? 2.723 3.148 10.865 1.00 55.53 182 GLY A N 1
ATOM 1481 C CA . GLY A 1 182 ? 3.706 3.318 11.939 1.00 55.53 182 GLY A CA 1
ATOM 1482 C C . GLY A 1 182 ? 3.973 2.004 12.677 1.00 55.53 182 GLY A C 1
ATOM 1483 O O . GLY A 1 182 ? 3.181 1.572 13.513 1.00 55.53 182 GLY A O 1
ATOM 1484 N N . ILE A 1 183 ? 5.107 1.353 12.412 1.00 53.38 183 ILE A N 1
ATOM 1485 C CA . ILE A 1 183 ? 5.472 0.078 13.057 1.00 53.38 183 ILE A CA 1
ATOM 1486 C C . ILE A 1 183 ? 6.506 0.332 14.154 1.00 53.38 183 ILE A C 1
ATOM 1488 O O . ILE A 1 183 ? 7.594 0.827 13.871 1.00 53.38 183 ILE A O 1
ATOM 1492 N N . THR A 1 184 ? 6.211 -0.030 15.410 1.00 47.41 184 THR A N 1
ATOM 1493 C CA . THR A 1 184 ? 7.117 0.300 16.525 1.00 47.41 184 THR A CA 1
ATOM 1494 C C . THR A 1 184 ? 6.975 -0.620 17.763 1.00 47.41 184 THR A C 1
ATOM 1496 O O . THR A 1 184 ? 6.010 -1.372 17.886 1.00 47.41 184 THR A O 1
ATOM 1499 N N . ASN A 1 185 ? 7.986 -0.669 18.653 1.00 38.09 185 ASN A N 1
ATOM 1500 C CA . ASN A 1 185 ? 8.218 -1.802 19.591 1.00 38.09 185 ASN A CA 1
ATOM 1501 C C . ASN A 1 185 ? 8.240 -1.500 21.126 1.00 38.09 185 ASN A C 1
ATOM 1503 O O . ASN A 1 185 ? 8.354 -2.436 21.907 1.00 38.09 185 ASN A O 1
ATOM 1507 N N . LYS A 1 186 ? 8.150 -0.240 21.584 1.00 46.34 186 LYS A N 1
ATOM 1508 C CA . LYS A 1 186 ? 8.382 0.266 22.971 1.00 46.34 186 LYS A CA 1
ATOM 1509 C C . LYS A 1 186 ? 7.146 0.416 23.907 1.00 46.34 186 LYS A C 1
ATOM 1511 O O . LYS A 1 186 ? 7.318 0.874 25.033 1.00 46.34 186 LYS A O 1
ATOM 1516 N N . LYS A 1 187 ? 5.910 0.149 23.457 1.00 45.28 187 LYS A N 1
ATOM 1517 C CA . LYS A 1 187 ? 4.617 0.673 23.999 1.00 45.28 187 LYS A CA 1
ATOM 1518 C C . LYS A 1 187 ? 4.453 2.209 24.016 1.00 45.28 187 LYS A C 1
ATOM 1520 O O . LYS A 1 187 ? 3.442 2.701 23.531 1.00 45.28 187 LYS A O 1
ATOM 1525 N N . GLN A 1 188 ? 5.394 2.961 24.588 1.00 48.22 188 GLN A N 1
ATOM 1526 C CA . GLN A 1 188 ? 5.351 4.430 24.689 1.00 48.22 188 GLN A CA 1
ATOM 1527 C C . GLN A 1 188 ? 6.124 5.068 23.524 1.00 48.22 188 GLN A C 1
ATOM 1529 O O . GLN A 1 188 ? 7.322 4.826 23.366 1.00 48.22 188 GLN A O 1
ATOM 1534 N N . PHE A 1 189 ? 5.438 5.874 22.706 1.00 52.41 189 PHE A N 1
ATOM 1535 C CA . PHE A 1 189 ? 5.964 6.369 21.416 1.00 52.41 189 PHE A CA 1
ATOM 1536 C C . PHE A 1 189 ? 5.736 7.856 21.149 1.00 52.41 189 PHE A C 1
ATOM 1538 O O . PHE A 1 189 ? 6.300 8.421 20.222 1.00 52.41 189 PHE A O 1
ATOM 1545 N N . PHE A 1 190 ? 4.895 8.487 21.958 1.00 45.38 190 PHE A N 1
ATOM 1546 C CA . PHE A 1 190 ? 4.252 9.759 21.635 1.00 45.38 190 PHE A CA 1
ATOM 1547 C C . PHE A 1 190 ? 5.164 10.994 21.601 1.00 45.38 190 PHE A C 1
ATOM 1549 O O . PHE A 1 190 ? 4.707 12.043 21.165 1.00 45.38 190 PHE A O 1
ATOM 1556 N N . LYS A 1 191 ? 6.430 10.896 22.035 1.00 44.72 191 LYS A N 1
ATOM 1557 C CA . LYS A 1 191 ? 7.377 12.027 21.970 1.00 44.72 191 LYS A CA 1
ATOM 1558 C C . LYS A 1 191 ? 7.757 12.426 20.538 1.00 44.72 191 LYS A C 1
ATOM 1560 O O . LYS A 1 191 ? 8.146 13.566 20.338 1.00 44.72 191 LYS A O 1
ATOM 1565 N N . ASP A 1 192 ? 7.605 11.522 19.569 1.00 42.28 192 ASP A N 1
ATOM 1566 C CA . ASP A 1 192 ? 7.944 11.777 18.160 1.00 42.28 192 ASP A CA 1
ATOM 1567 C C . ASP A 1 192 ? 6.699 12.113 17.300 1.00 42.28 192 ASP A C 1
ATOM 1569 O O . ASP A 1 192 ? 6.818 12.389 16.108 1.00 42.28 192 ASP A O 1
ATOM 1573 N N . PHE A 1 193 ? 5.494 12.082 17.892 1.00 49.09 193 PHE A N 1
ATOM 1574 C CA . PHE A 1 193 ? 4.204 12.223 17.203 1.00 49.09 193 PHE A CA 1
ATOM 1575 C C . PHE A 1 193 ? 3.273 13.186 17.960 1.00 49.09 193 PHE A C 1
ATOM 1577 O O . PHE A 1 193 ? 2.234 12.778 18.483 1.00 49.09 193 PHE A O 1
ATOM 1584 N N . GLU A 1 194 ? 3.630 14.470 18.036 1.00 48.81 194 GLU A N 1
ATOM 1585 C CA . GLU A 1 194 ? 2.747 15.484 18.630 1.00 48.81 194 GLU A CA 1
ATOM 1586 C C . GLU A 1 194 ? 1.428 15.589 17.835 1.00 48.81 194 GLU A C 1
ATOM 1588 O O . GLU A 1 194 ? 1.400 15.758 16.613 1.00 48.81 194 GLU A O 1
ATOM 1593 N N . THR A 1 195 ? 0.305 15.366 18.525 1.00 49.19 195 THR A N 1
ATOM 1594 C CA . THR A 1 195 ? -0.928 14.875 17.891 1.00 49.19 195 THR A CA 1
ATOM 1595 C C . THR A 1 195 ? -1.939 15.934 17.476 1.00 49.19 195 THR A C 1
ATOM 1597 O O . THR A 1 195 ? -2.555 16.567 18.326 1.00 49.19 195 THR A O 1
ATOM 1600 N N . ASN A 1 196 ? -2.292 15.906 16.188 1.00 54.72 196 ASN A N 1
ATOM 1601 C CA . ASN A 1 196 ? -3.528 16.478 15.633 1.00 54.72 196 ASN A CA 1
ATOM 1602 C C . ASN A 1 196 ? -4.608 15.400 15.356 1.00 54.72 196 ASN A C 1
ATOM 1604 O O . ASN A 1 196 ? -5.258 15.436 14.315 1.00 54.72 196 ASN A O 1
ATOM 1608 N N . GLY A 1 197 ? -4.745 14.374 16.209 1.00 58.44 197 GLY A N 1
ATOM 1609 C CA . GLY A 1 197 ? -5.716 13.275 16.010 1.00 58.44 197 GLY A CA 1
ATOM 1610 C C . GLY A 1 197 ? -5.422 12.324 14.833 1.00 58.44 197 GLY A C 1
ATOM 1611 O O . GLY A 1 197 ? -6.272 11.532 14.444 1.00 58.44 197 GLY A O 1
ATOM 1612 N N . ARG A 1 198 ? -4.217 12.394 14.251 1.00 68.12 198 ARG A N 1
ATOM 1613 C CA . ARG A 1 198 ? -3.826 11.701 13.003 1.00 68.12 198 ARG A CA 1
ATOM 1614 C C . ARG A 1 198 ? -3.201 10.310 13.181 1.00 68.12 198 ARG A C 1
ATOM 1616 O O . ARG A 1 198 ? -2.867 9.658 12.198 1.00 68.12 198 ARG A O 1
ATOM 1623 N N . CYS A 1 199 ? -3.022 9.852 14.416 1.00 77.56 199 CYS A N 1
ATOM 1624 C CA . CYS A 1 199 ? -2.434 8.547 14.726 1.00 77.56 199 CYS A CA 1
ATOM 1625 C C . CYS A 1 199 ? -3.476 7.657 15.406 1.00 77.56 199 CYS A C 1
ATOM 1627 O O . CYS A 1 199 ? -4.048 8.048 16.422 1.00 77.56 199 CYS A O 1
ATOM 1629 N N . LEU A 1 200 ? -3.710 6.469 14.854 1.00 85.38 200 LEU A N 1
ATOM 1630 C CA . LEU A 1 200 ? -4.653 5.477 15.366 1.00 85.38 200 LEU A CA 1
ATOM 1631 C C . LEU A 1 200 ? -3.843 4.377 16.065 1.00 85.38 200 LEU A C 1
ATOM 1633 O O . LEU A 1 200 ? -3.322 3.476 15.405 1.00 85.38 200 LEU A O 1
ATOM 1637 N N . CYS A 1 201 ? -3.655 4.498 17.381 1.00 84.88 201 CYS A N 1
ATOM 1638 C CA . CYS A 1 201 ? -2.754 3.629 18.138 1.00 84.88 201 CYS A CA 1
ATOM 1639 C C . CYS A 1 201 ? -3.477 2.426 18.758 1.00 84.88 201 CYS A C 1
ATOM 1641 O O . CYS A 1 201 ? -4.508 2.579 19.414 1.00 84.88 201 CYS A O 1
ATOM 1643 N N . PHE A 1 202 ? -2.886 1.239 18.612 1.00 87.44 202 PHE A N 1
ATOM 1644 C CA . PHE A 1 202 ? -3.413 -0.017 19.149 1.00 87.44 202 PHE A CA 1
ATOM 1645 C C . PHE A 1 202 ? -2.316 -0.827 19.832 1.00 87.44 202 PHE A C 1
ATOM 1647 O O . PHE A 1 202 ? -1.195 -0.921 19.329 1.00 87.44 202 PHE A O 1
ATOM 1654 N N . GLU A 1 203 ? -2.651 -1.457 20.958 1.00 86.06 203 GLU A N 1
ATOM 1655 C CA . GLU A 1 203 ? -1.835 -2.526 21.528 1.00 86.06 203 GLU A CA 1
ATOM 1656 C C . GLU A 1 203 ? -2.327 -3.874 20.993 1.00 86.06 203 GLU A C 1
ATOM 1658 O O . GLU A 1 203 ? -3.514 -4.196 21.069 1.00 86.06 203 GLU A O 1
ATOM 1663 N N . VAL A 1 204 ? -1.392 -4.627 20.417 1.00 88.06 204 VAL A N 1
ATOM 1664 C CA . VAL A 1 204 ? -1.608 -5.920 19.774 1.00 88.06 204 VAL A CA 1
ATOM 1665 C C . VAL A 1 204 ? -1.224 -7.055 20.716 1.00 88.06 204 VAL A C 1
ATOM 1667 O O . VAL A 1 204 ? -0.081 -7.138 21.171 1.00 88.06 204 VAL A O 1
ATOM 1670 N N . GLU A 1 205 ? -2.162 -7.976 20.915 1.00 88.88 205 GLU A N 1
ATOM 1671 C CA . GLU A 1 205 ? -1.993 -9.198 21.706 1.00 88.88 205 GLU A CA 1
ATOM 1672 C C . GLU A 1 205 ? -1.638 -10.405 20.825 1.00 88.88 205 GLU A C 1
ATOM 1674 O O . GLU A 1 205 ? -0.839 -11.253 21.221 1.00 88.88 205 GLU A O 1
ATOM 1679 N N . HIS A 1 206 ? -2.197 -10.474 19.611 1.00 89.56 206 HIS A N 1
ATOM 1680 C CA . HIS A 1 206 ? -1.969 -11.562 18.656 1.00 89.56 206 HIS A CA 1
ATOM 1681 C C . HIS A 1 206 ? -2.137 -11.087 17.203 1.00 89.56 206 HIS A C 1
ATOM 1683 O O . HIS A 1 206 ? -2.981 -10.235 16.924 1.00 89.56 206 HIS A O 1
ATOM 1689 N N . ILE A 1 207 ? -1.377 -11.673 16.268 1.00 91.38 207 ILE A N 1
ATOM 1690 C CA . ILE A 1 207 ? -1.492 -11.435 14.819 1.00 91.38 207 ILE A CA 1
ATOM 1691 C C . ILE A 1 207 ? -1.475 -12.765 14.063 1.00 91.38 207 ILE A C 1
ATOM 1693 O O . ILE A 1 207 ? -0.528 -13.541 14.179 1.00 91.38 207 ILE A O 1
ATOM 1697 N N . ASN A 1 208 ? -2.460 -12.972 13.190 1.00 90.31 208 ASN A N 1
ATOM 1698 C CA . ASN A 1 208 ? -2.396 -13.961 12.124 1.00 90.31 208 ASN A CA 1
ATOM 1699 C C . ASN A 1 208 ? -1.893 -13.316 10.816 1.00 90.31 208 ASN A C 1
ATOM 1701 O O . ASN A 1 208 ? -2.621 -12.592 10.144 1.00 9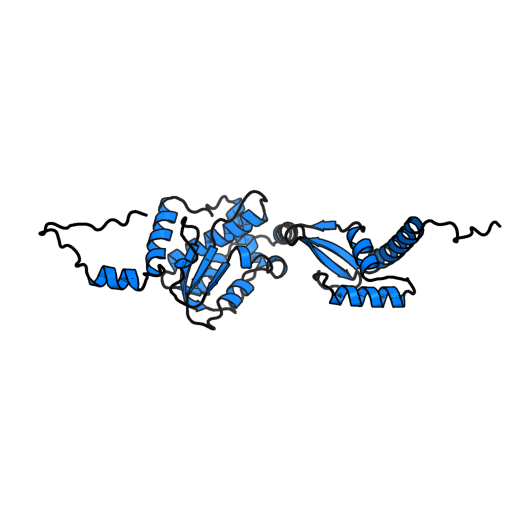0.31 208 ASN A O 1
ATOM 1705 N N . THR A 1 209 ? -0.650 -13.620 10.427 1.00 84.81 209 THR A N 1
ATOM 1706 C CA . THR A 1 209 ? -0.065 -13.193 9.132 1.00 84.81 209 THR A CA 1
ATOM 1707 C C . THR A 1 209 ? -0.413 -14.124 7.964 1.00 84.81 209 THR A C 1
ATOM 1709 O O . THR A 1 209 ? -0.056 -13.846 6.825 1.00 84.81 209 THR A O 1
ATOM 1712 N N . GLN A 1 210 ? -1.108 -15.232 8.231 1.00 87.19 210 GLN A N 1
ATOM 1713 C CA . GLN A 1 210 ? -1.598 -16.206 7.252 1.00 87.19 210 GLN A CA 1
ATOM 1714 C C . GLN A 1 210 ? -3.133 -16.167 7.222 1.00 87.19 210 GLN A C 1
ATOM 1716 O O . GLN A 1 210 ? -3.813 -17.179 7.370 1.00 87.19 210 GLN A O 1
ATOM 1721 N N . HIS A 1 211 ? -3.695 -14.963 7.082 1.00 89.25 211 HIS A N 1
ATOM 1722 C CA . HIS A 1 211 ? -5.144 -14.745 7.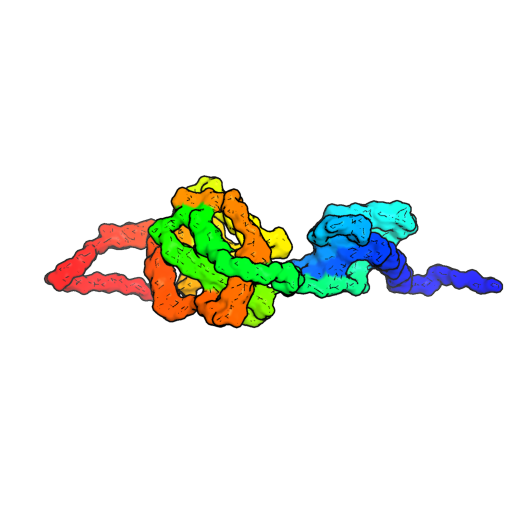091 1.00 89.25 211 HIS A CA 1
ATOM 1723 C C . HIS A 1 211 ? -5.855 -15.274 5.831 1.00 89.25 211 HIS A C 1
ATOM 1725 O O . HIS A 1 211 ? -7.070 -15.441 5.860 1.00 89.25 211 HIS A O 1
ATOM 1731 N N . GLY A 1 212 ? -5.126 -15.549 4.740 1.00 88.56 212 GLY A N 1
ATOM 1732 C CA . GLY A 1 212 ? -5.676 -16.179 3.529 1.00 88.56 212 GLY A CA 1
ATOM 1733 C C . GLY A 1 212 ? -6.751 -15.350 2.815 1.00 88.56 212 GLY A C 1
ATOM 1734 O O . GLY A 1 212 ? -7.610 -15.909 2.140 1.00 88.56 212 GLY A O 1
ATOM 1735 N N . ILE A 1 213 ? -6.736 -14.027 2.998 1.00 93.00 213 ILE A N 1
ATOM 1736 C CA . ILE A 1 213 ? -7.768 -13.132 2.461 1.00 93.00 213 ILE A CA 1
ATOM 1737 C C . ILE A 1 213 ? -7.445 -12.823 0.995 1.00 93.00 213 ILE A C 1
ATOM 1739 O O . ILE A 1 213 ? -6.330 -12.373 0.726 1.00 93.00 213 ILE A O 1
ATOM 1743 N N . PRO A 1 214 ? -8.388 -13.027 0.057 1.00 93.25 214 PRO A N 1
ATOM 1744 C CA . PRO A 1 214 ? -8.209 -12.630 -1.335 1.00 93.25 214 PRO A CA 1
ATOM 1745 C C . PRO A 1 214 ? -8.148 -11.100 -1.431 1.00 93.25 214 PRO A C 1
ATOM 1747 O O . PRO A 1 214 ? -9.157 -10.423 -1.225 1.00 93.25 214 PRO A O 1
ATOM 1750 N N . LEU A 1 215 ? -6.962 -10.555 -1.723 1.00 91.12 215 LEU A N 1
ATOM 1751 C CA . LEU A 1 215 ? -6.745 -9.105 -1.750 1.00 91.12 215 LEU A CA 1
ATOM 1752 C C . LEU A 1 215 ? -7.619 -8.413 -2.798 1.00 91.12 215 LEU A C 1
ATOM 1754 O O . LEU A 1 215 ? -8.210 -7.389 -2.485 1.00 91.12 215 LEU A O 1
ATOM 1758 N N . ASP A 1 216 ? -7.810 -9.009 -3.973 1.00 92.69 216 ASP A N 1
ATOM 1759 C CA . ASP A 1 216 ? -8.637 -8.414 -5.031 1.00 92.69 216 ASP A CA 1
ATOM 1760 C C . ASP A 1 216 ? -10.093 -8.227 -4.583 1.00 92.69 216 ASP A C 1
ATOM 1762 O O . ASP A 1 216 ? -10.704 -7.193 -4.831 1.00 92.69 216 ASP A O 1
ATOM 1766 N N . GLN A 1 217 ? -10.642 -9.188 -3.839 1.00 95.88 217 GLN A N 1
ATOM 1767 C CA . GLN A 1 217 ? -11.994 -9.094 -3.284 1.00 95.88 217 GLN A CA 1
ATOM 1768 C C . GLN A 1 217 ? -12.077 -8.154 -2.067 1.00 95.88 217 GLN A C 1
ATOM 1770 O O . GLN A 1 217 ? -13.075 -7.451 -1.899 1.00 95.88 217 GLN A O 1
ATOM 1775 N N . LEU A 1 218 ? -11.018 -8.063 -1.252 1.00 95.44 218 LEU A N 1
ATOM 1776 C CA . LEU A 1 218 ? -10.899 -7.034 -0.212 1.00 95.44 218 LEU A CA 1
ATOM 1777 C C . LEU A 1 218 ? -10.884 -5.627 -0.830 1.00 95.44 218 LEU A C 1
ATOM 1779 O O . LEU A 1 218 ? -11.618 -4.751 -0.380 1.00 95.44 218 LEU A O 1
ATOM 1783 N N . PHE A 1 219 ? -10.082 -5.399 -1.869 1.00 93.56 219 PHE A N 1
ATOM 1784 C CA . PHE A 1 219 ? -10.002 -4.106 -2.544 1.00 93.56 219 PHE A CA 1
ATOM 1785 C C . PHE A 1 219 ? -11.271 -3.795 -3.346 1.00 93.56 219 PHE A C 1
ATOM 1787 O O . PHE A 1 219 ? -11.688 -2.639 -3.351 1.00 93.56 219 PHE A O 1
ATOM 1794 N N . ALA A 1 220 ? -11.950 -4.795 -3.919 1.00 95.12 220 ALA A N 1
ATOM 1795 C CA . ALA A 1 220 ? -13.276 -4.624 -4.517 1.00 95.12 220 ALA A CA 1
ATOM 1796 C C . ALA A 1 220 ? -14.311 -4.152 -3.477 1.00 95.12 220 ALA A C 1
ATOM 1798 O O . ALA A 1 220 ? -15.053 -3.202 -3.733 1.00 95.12 220 ALA A O 1
ATOM 1799 N N . GLN A 1 221 ? -14.312 -4.735 -2.269 1.00 97.06 221 GLN A N 1
ATOM 1800 C CA . GLN A 1 221 ? -15.145 -4.253 -1.161 1.00 97.06 221 GLN A CA 1
ATOM 1801 C C . GLN A 1 221 ? -14.804 -2.801 -0.784 1.00 97.06 221 GLN A C 1
ATOM 1803 O O . GLN A 1 221 ? -15.703 -1.980 -0.609 1.00 97.06 221 GLN A O 1
ATOM 1808 N N . LEU A 1 222 ? -13.517 -2.467 -0.642 1.00 95.06 222 LEU A N 1
ATOM 1809 C CA . LEU A 1 222 ? -13.074 -1.116 -0.271 1.00 95.06 222 LEU A CA 1
ATOM 1810 C C . LEU A 1 222 ? -13.441 -0.069 -1.331 1.00 95.06 222 LEU A C 1
ATOM 1812 O O . LEU A 1 222 ? -13.870 1.030 -0.979 1.00 95.06 222 LEU A O 1
ATOM 1816 N N . LEU A 1 223 ? -13.318 -0.423 -2.613 1.00 93.62 223 LEU A N 1
ATOM 1817 C CA . LEU A 1 223 ? -13.723 0.416 -3.735 1.00 93.62 223 LEU A CA 1
ATOM 1818 C C . LEU A 1 223 ? -15.240 0.643 -3.732 1.00 93.62 223 LEU A C 1
ATOM 1820 O O . LEU A 1 223 ? -15.677 1.789 -3.803 1.00 93.62 223 LEU A O 1
ATOM 1824 N N . SER A 1 224 ? -16.029 -0.420 -3.548 1.00 95.75 224 SER A N 1
ATOM 1825 C CA . SER A 1 224 ? -17.490 -0.339 -3.438 1.00 95.75 224 SER A CA 1
ATOM 1826 C C . SER A 1 224 ? -17.941 0.520 -2.247 1.00 95.75 224 SER A C 1
ATOM 1828 O O . SER A 1 224 ? -18.851 1.338 -2.383 1.00 95.75 224 SER A O 1
ATOM 1830 N N . LEU A 1 225 ? -17.274 0.414 -1.090 1.00 96.25 225 LEU A N 1
ATOM 1831 C CA . LEU A 1 225 ? -17.529 1.274 0.075 1.00 96.25 225 LEU A CA 1
ATOM 1832 C C . LEU A 1 225 ? -17.257 2.754 -0.230 1.00 96.25 225 LEU A C 1
ATOM 1834 O O . LEU A 1 225 ? -18.064 3.611 0.126 1.00 96.25 225 LEU A O 1
ATOM 1838 N N . TYR A 1 226 ? -16.145 3.063 -0.897 1.00 94.00 226 TYR A N 1
ATOM 1839 C CA . TYR A 1 226 ? -15.838 4.426 -1.333 1.00 94.00 226 TYR A CA 1
ATOM 1840 C C . TYR A 1 226 ? -16.891 4.956 -2.330 1.00 94.00 226 TYR A C 1
ATOM 1842 O O . TYR A 1 226 ? -17.427 6.044 -2.131 1.00 94.00 226 TYR A O 1
ATOM 1850 N N . GLU A 1 227 ? -17.256 4.176 -3.353 1.00 92.88 227 GLU A N 1
ATOM 1851 C CA . GLU A 1 227 ? -18.229 4.580 -4.385 1.00 92.88 227 GLU A CA 1
ATOM 1852 C C . GLU A 1 227 ? -19.661 4.735 -3.852 1.00 92.88 227 GLU A C 1
ATOM 1854 O O . GLU A 1 227 ? -20.419 5.566 -4.348 1.00 92.88 227 GLU A O 1
ATOM 1859 N N . THR A 1 228 ? -20.022 3.990 -2.804 1.00 95.25 228 THR A N 1
ATOM 1860 C CA . THR A 1 228 ? -21.300 4.140 -2.083 1.00 95.25 228 THR A CA 1
ATOM 1861 C C . THR A 1 228 ? -21.289 5.259 -1.033 1.00 95.25 228 THR A C 1
ATOM 1863 O O . THR A 1 228 ? -22.283 5.451 -0.333 1.00 95.25 228 THR A O 1
ATOM 1866 N N . GLY A 1 229 ? -20.205 6.038 -0.938 1.00 93.94 229 GLY A N 1
ATOM 1867 C CA . GLY A 1 229 ? -20.131 7.229 -0.089 1.00 93.94 229 GLY A CA 1
ATOM 1868 C C . GLY A 1 229 ? -19.840 6.948 1.388 1.00 93.94 229 GLY A C 1
ATOM 1869 O O . GLY A 1 229 ? -20.236 7.735 2.249 1.00 93.94 229 GLY A O 1
ATOM 1870 N N . PHE A 1 230 ? -19.164 5.841 1.714 1.00 95.69 230 PHE A N 1
ATOM 1871 C CA . PHE A 1 230 ? -18.761 5.540 3.090 1.00 95.69 230 PHE A CA 1
ATOM 1872 C C . PHE A 1 230 ? -17.874 6.652 3.681 1.00 95.69 230 PHE A C 1
ATOM 1874 O O . PHE A 1 230 ? -16.843 7.014 3.112 1.00 95.69 230 PHE A O 1
ATOM 1881 N N . GLN A 1 231 ? -18.236 7.150 4.869 1.00 93.75 231 GLN A N 1
ATOM 1882 C CA . GLN A 1 231 ? -17.496 8.197 5.581 1.00 93.75 231 GLN A CA 1
ATOM 1883 C C . GLN A 1 231 ? -16.150 7.669 6.115 1.00 93.75 231 GLN A C 1
ATOM 1885 O O . GLN A 1 231 ? -16.040 7.246 7.267 1.00 93.75 231 GLN A O 1
ATOM 1890 N N . TYR A 1 232 ? -15.108 7.709 5.284 1.00 91.06 232 TYR A N 1
ATOM 1891 C CA . TYR A 1 232 ? -13.759 7.256 5.641 1.00 91.06 232 TYR A CA 1
ATOM 1892 C C . TYR A 1 232 ? -12.949 8.276 6.458 1.00 91.06 232 TYR A C 1
ATOM 1894 O O . TYR A 1 232 ? -11.965 7.909 7.099 1.00 91.06 232 TYR A O 1
ATOM 1902 N N . TRP A 1 233 ? -13.357 9.548 6.480 1.00 88.44 233 TRP A N 1
ATOM 1903 C CA . TRP A 1 233 ? -12.777 10.553 7.372 1.00 88.44 233 TRP A CA 1
ATOM 1904 C C . TRP A 1 233 ? -13.368 10.457 8.784 1.00 88.44 233 TRP A C 1
ATOM 1906 O O . TRP A 1 233 ? -14.482 9.964 8.991 1.00 88.44 233 TRP A O 1
ATOM 1916 N N . PHE A 1 234 ? -12.609 10.945 9.761 1.00 87.69 234 PHE A N 1
ATOM 1917 C CA . PHE A 1 234 ? -13.010 11.021 11.163 1.00 87.69 234 PHE A CA 1
ATOM 1918 C C . PHE A 1 234 ? -13.669 12.384 11.408 1.00 87.69 234 PHE A C 1
ATOM 1920 O O . PHE A 1 234 ? -13.130 13.406 10.980 1.00 87.69 234 PHE A O 1
ATOM 1927 N N . ASN A 1 235 ? -14.842 12.398 12.040 1.00 89.62 235 ASN A N 1
ATOM 1928 C CA . ASN A 1 235 ? -15.500 13.634 12.476 1.00 89.62 235 ASN A CA 1
ATOM 1929 C C . ASN A 1 235 ? -14.937 14.123 13.831 1.00 89.62 235 ASN A C 1
ATOM 1931 O O . ASN A 1 235 ? -14.025 13.510 14.386 1.00 89.62 235 ASN A O 1
ATOM 1935 N N . GLU A 1 236 ? -15.451 15.234 14.362 1.00 86.94 236 GLU A N 1
ATOM 1936 C CA . GLU A 1 236 ? -14.946 15.836 15.608 1.00 86.94 236 GLU A CA 1
ATOM 1937 C C . GLU A 1 236 ? -15.082 14.901 16.825 1.00 86.94 236 GLU A C 1
ATOM 1939 O O . GLU A 1 236 ? -14.115 14.740 17.574 1.00 86.94 236 GLU A O 1
ATOM 1944 N N . ASP A 1 237 ? -16.220 14.213 16.974 1.00 90.06 237 ASP A N 1
ATOM 1945 C CA . ASP A 1 237 ? -16.462 13.244 18.056 1.00 90.06 237 ASP A CA 1
ATOM 1946 C C . ASP A 1 237 ? -15.520 12.033 17.958 1.00 90.06 237 ASP A C 1
ATOM 1948 O O . ASP A 1 237 ? -14.962 11.563 18.951 1.00 90.06 237 ASP A O 1
ATOM 1952 N N . GLU A 1 238 ? -15.291 11.536 16.742 1.00 90.31 238 GLU A N 1
ATOM 1953 C CA . GLU A 1 238 ? -14.366 10.436 16.483 1.00 90.31 238 GLU A CA 1
ATOM 1954 C C . GLU A 1 238 ? -12.909 10.852 16.719 1.00 90.31 238 GLU A C 1
ATOM 1956 O O . GLU A 1 238 ? -12.134 10.065 17.256 1.00 90.31 238 GLU A O 1
ATOM 1961 N N . ILE A 1 239 ? -12.526 12.089 16.384 1.00 86.38 239 ILE A N 1
ATOM 1962 C CA . ILE A 1 239 ? -11.203 12.646 16.705 1.00 86.38 239 ILE A CA 1
ATOM 1963 C C . ILE A 1 239 ? -11.037 12.798 18.225 1.00 86.38 239 ILE A C 1
ATOM 1965 O O . ILE A 1 239 ? -9.967 12.490 18.757 1.00 86.38 239 ILE A O 1
ATOM 1969 N N . ALA A 1 240 ? -12.080 13.219 18.947 1.00 86.31 240 ALA A N 1
ATOM 1970 C CA . ALA A 1 240 ? -12.071 13.265 20.407 1.00 86.31 240 ALA A CA 1
ATOM 1971 C C . ALA A 1 240 ? -11.876 11.861 21.010 1.00 86.31 240 ALA A C 1
ATOM 1973 O O . ALA A 1 240 ? -11.002 11.681 21.861 1.00 86.31 240 ALA A O 1
ATOM 1974 N N . LEU A 1 241 ? -12.593 10.852 20.500 1.00 88.25 241 LEU A N 1
ATOM 1975 C CA . LEU A 1 241 ? -12.428 9.449 20.893 1.00 88.25 241 LEU A CA 1
ATOM 1976 C C . LEU A 1 241 ? -11.020 8.916 20.577 1.00 88.25 241 LEU A C 1
ATOM 1978 O O . LEU A 1 241 ? -10.411 8.263 21.423 1.00 88.25 241 LEU A O 1
ATOM 1982 N N . VAL A 1 242 ? -10.465 9.222 19.398 1.00 87.12 242 VAL A N 1
ATOM 1983 C CA . VAL A 1 242 ? -9.080 8.872 19.031 1.00 87.12 242 VAL A CA 1
ATOM 1984 C C . VAL A 1 242 ? -8.096 9.468 20.036 1.00 87.12 242 VAL A C 1
ATOM 1986 O O . VAL A 1 242 ? -7.219 8.765 20.539 1.00 87.12 242 VAL A O 1
ATOM 1989 N N . ASN A 1 243 ? -8.259 10.746 20.384 1.00 84.25 243 ASN A N 1
ATOM 1990 C CA . ASN A 1 243 ? -7.408 11.423 21.358 1.00 84.25 243 ASN A CA 1
ATOM 1991 C C . ASN A 1 243 ? -7.539 10.825 22.771 1.00 84.25 243 ASN A C 1
ATOM 1993 O O . ASN A 1 243 ? -6.518 10.673 23.443 1.00 84.25 243 ASN A O 1
ATOM 1997 N N . GLU A 1 244 ? -8.745 10.432 23.195 1.00 86.19 244 GLU A N 1
ATOM 1998 C CA . GLU A 1 244 ? -9.008 9.722 24.456 1.00 86.19 244 GLU A CA 1
ATOM 1999 C C . GLU A 1 244 ? -8.307 8.352 24.487 1.00 86.19 244 GLU A C 1
ATOM 2001 O O . GLU A 1 244 ? -7.497 8.087 25.378 1.00 86.19 244 GLU A O 1
ATOM 2006 N N . LYS A 1 245 ? -8.536 7.494 23.478 1.00 85.69 245 LYS A N 1
ATOM 2007 C CA . LYS A 1 245 ? -7.898 6.164 23.389 1.00 85.69 245 LYS A CA 1
ATOM 2008 C C . LYS A 1 245 ? -6.380 6.244 23.251 1.00 85.69 245 LYS A C 1
ATOM 2010 O O . LYS A 1 245 ? -5.680 5.317 23.664 1.00 85.69 245 LYS A O 1
ATOM 2015 N N . ASN A 1 246 ? -5.864 7.354 22.731 1.00 83.62 246 ASN A N 1
ATOM 2016 C CA . ASN A 1 246 ? -4.436 7.602 22.613 1.00 83.62 246 ASN A CA 1
ATOM 2017 C C . ASN A 1 246 ? -3.746 8.000 23.931 1.00 83.62 246 ASN A C 1
ATOM 2019 O O . ASN A 1 246 ? -2.522 7.880 24.012 1.00 83.62 246 ASN A O 1
ATOM 2023 N N . VAL A 1 247 ? -4.477 8.424 24.976 1.00 79.25 247 VAL A N 1
ATOM 2024 C CA . VAL A 1 247 ? -3.882 8.858 26.261 1.00 79.25 247 VAL A CA 1
ATOM 2025 C C . VAL A 1 247 ? -2.962 7.789 26.860 1.00 79.25 247 VAL A C 1
ATOM 2027 O O . VAL A 1 247 ? -1.868 8.116 27.310 1.00 79.25 247 VAL A O 1
ATOM 2030 N N . GLN A 1 248 ? -3.342 6.510 26.790 1.00 73.69 248 GLN A N 1
ATOM 2031 C CA . GLN A 1 248 ? -2.549 5.390 27.325 1.00 73.69 248 GLN A CA 1
ATOM 2032 C C . GLN A 1 248 ? -1.184 5.183 26.635 1.00 73.69 248 GLN A C 1
ATOM 2034 O O . GLN A 1 248 ? -0.286 4.576 27.217 1.00 73.69 248 GLN A O 1
ATOM 2039 N N . PHE A 1 249 ? -1.007 5.691 25.409 1.00 71.19 249 PHE A N 1
ATOM 2040 C CA . PHE A 1 249 ? 0.247 5.594 24.649 1.00 71.19 249 PHE A CA 1
ATOM 2041 C C . PHE A 1 249 ? 1.148 6.828 24.818 1.00 71.19 249 PHE A C 1
ATOM 2043 O O . PHE A 1 249 ? 2.285 6.834 24.324 1.00 71.19 249 PHE A O 1
ATOM 2050 N N . LYS A 1 250 ? 0.670 7.864 25.531 1.00 65.50 250 LYS A N 1
ATOM 2051 C CA . LYS A 1 250 ? 1.453 9.061 25.851 1.00 65.50 250 LYS A CA 1
ATOM 2052 C C . LYS A 1 250 ? 2.636 8.700 26.747 1.00 65.50 250 LYS A C 1
ATOM 2054 O O . LYS A 1 250 ? 2.502 8.046 27.779 1.00 65.50 250 LYS A O 1
ATOM 2059 N N . ALA A 1 251 ? 3.823 9.133 26.335 1.00 54.53 251 ALA A N 1
ATOM 2060 C CA . ALA A 1 251 ? 5.049 8.924 27.089 1.00 54.53 251 ALA A CA 1
ATOM 2061 C C . ALA A 1 251 ? 5.178 10.001 28.177 1.00 54.53 251 ALA A C 1
ATOM 2063 O O . ALA A 1 251 ? 5.814 11.026 27.941 1.00 54.53 251 ALA A O 1
ATOM 2064 N N . VAL A 1 252 ? 4.590 9.762 29.356 1.00 52.44 252 VAL A N 1
ATOM 2065 C CA . VAL A 1 252 ? 4.811 10.618 30.537 1.00 52.44 252 VAL A CA 1
ATOM 2066 C C . VAL A 1 252 ? 6.307 10.617 30.852 1.00 52.44 252 VAL A C 1
ATOM 2068 O O . VAL A 1 252 ? 6.899 9.544 31.042 1.00 52.44 252 VAL A O 1
ATOM 2071 N N . SER A 1 253 ? 6.921 11.799 30.861 1.00 52.97 253 SER A N 1
ATOM 2072 C CA . SER A 1 253 ? 8.373 11.932 31.040 1.00 52.97 253 SER A CA 1
ATOM 2073 C C . SER A 1 253 ? 8.819 11.512 32.451 1.00 52.97 253 SER A C 1
ATOM 2075 O O . SER A 1 253 ? 7.990 11.332 33.344 1.00 52.97 253 SER A O 1
ATOM 2077 N N . VAL A 1 254 ? 10.119 11.283 32.674 1.00 53.41 254 VAL A N 1
ATOM 2078 C CA . VAL A 1 254 ? 10.604 10.911 34.023 1.00 53.41 254 VAL A CA 1
ATOM 2079 C C . VAL A 1 254 ? 10.409 12.094 34.965 1.00 53.41 254 VAL A C 1
ATOM 2081 O O . VAL A 1 254 ? 9.943 11.933 36.087 1.00 53.41 254 VAL A O 1
ATOM 2084 N N . GLU A 1 255 ? 10.687 13.281 34.446 1.00 54.66 255 GLU A N 1
ATOM 2085 C CA . GLU A 1 255 ? 10.517 14.587 35.056 1.00 54.66 255 GLU A CA 1
ATOM 2086 C C . GLU A 1 255 ? 9.055 14.819 35.450 1.00 54.66 255 GLU A C 1
ATOM 2088 O O . GLU A 1 255 ? 8.778 15.189 36.582 1.00 54.66 255 GLU A O 1
ATOM 2093 N N . GLU A 1 256 ? 8.112 14.519 34.556 1.00 53.72 256 GLU A N 1
ATOM 2094 C CA . GLU A 1 256 ? 6.667 14.654 34.776 1.00 53.72 256 GLU A CA 1
ATOM 2095 C C . GLU A 1 256 ? 6.106 13.577 35.716 1.00 53.72 256 GLU A C 1
ATOM 2097 O O . GLU A 1 256 ? 5.254 13.889 36.540 1.00 53.72 256 GLU A O 1
ATOM 2102 N N . LYS A 1 257 ? 6.618 12.336 35.694 1.00 55.25 257 LYS A N 1
ATOM 2103 C CA . LYS A 1 257 ? 6.286 11.318 36.715 1.00 55.25 257 LYS A CA 1
ATOM 2104 C C . LYS A 1 257 ? 6.769 11.728 38.102 1.00 55.25 257 LYS A C 1
ATOM 2106 O O . LYS A 1 257 ? 6.041 11.553 39.074 1.00 55.25 257 LYS A O 1
ATOM 2111 N N . VAL A 1 258 ? 7.982 12.276 38.187 1.00 60.62 258 VAL A N 1
ATOM 2112 C CA . VAL A 1 258 ? 8.531 12.848 39.420 1.00 60.62 258 VAL A CA 1
ATOM 2113 C C . VAL A 1 258 ? 7.681 14.043 39.858 1.00 60.62 258 VAL A C 1
ATOM 2115 O O . VAL A 1 258 ? 7.282 14.090 41.017 1.00 60.62 258 VAL A O 1
ATOM 2118 N N . LEU A 1 259 ? 7.300 14.937 38.939 1.00 56.00 259 LEU A N 1
ATOM 2119 C CA . LEU A 1 259 ? 6.414 16.068 39.224 1.00 56.00 259 LEU A CA 1
ATOM 2120 C C . LEU A 1 259 ? 5.066 15.593 39.788 1.00 56.00 259 LEU A C 1
ATOM 2122 O O . LEU A 1 259 ? 4.675 16.024 40.865 1.00 56.00 259 LEU A O 1
ATOM 2126 N N . ILE A 1 260 ? 4.399 14.655 39.108 1.00 61.34 260 ILE A N 1
ATOM 2127 C CA . ILE A 1 260 ? 3.126 14.051 39.531 1.00 61.34 260 ILE A CA 1
ATOM 2128 C C . ILE A 1 260 ? 3.262 13.375 40.902 1.00 61.34 260 ILE A C 1
ATOM 2130 O O . ILE A 1 260 ? 2.342 13.473 41.705 1.00 61.34 260 ILE A O 1
ATOM 2134 N N . SER A 1 261 ? 4.405 12.756 41.219 1.00 63.00 261 SER A N 1
ATOM 2135 C CA . SER A 1 261 ? 4.633 12.151 42.543 1.00 63.00 261 SER A CA 1
ATOM 2136 C C . SER A 1 261 ? 4.691 13.158 43.703 1.00 63.00 261 SER A C 1
ATOM 2138 O O . SER A 1 261 ? 4.568 12.752 44.855 1.00 63.00 261 SER A O 1
ATOM 2140 N N . PHE A 1 262 ? 4.823 14.460 43.414 1.00 60.28 262 PHE A N 1
ATOM 2141 C CA . PHE A 1 262 ? 4.725 15.542 44.399 1.00 60.28 262 PHE A CA 1
ATOM 2142 C C . PHE A 1 262 ? 3.308 16.139 44.534 1.00 60.28 262 PHE A C 1
ATOM 2144 O O . PHE A 1 262 ? 3.127 17.065 45.326 1.00 60.28 262 PHE A O 1
ATOM 2151 N N . PHE A 1 263 ? 2.303 15.637 43.802 1.00 65.62 263 PHE A N 1
ATOM 2152 C CA . PHE A 1 263 ? 0.921 16.129 43.862 1.00 65.62 263 PHE A CA 1
ATOM 2153 C C . PHE A 1 263 ? -0.078 15.031 44.250 1.00 65.62 263 PHE A C 1
ATOM 2155 O O . PHE A 1 263 ? -0.041 13.915 43.740 1.00 65.62 263 PHE A O 1
ATOM 2162 N N . GLU A 1 264 ? -1.037 15.381 45.107 1.00 62.44 264 GLU A N 1
ATOM 2163 C CA . GLU A 1 264 ? -2.173 14.523 45.460 1.00 62.44 264 GLU A CA 1
ATOM 2164 C C . GLU A 1 264 ? -3.427 14.902 44.654 1.00 62.44 264 GLU A C 1
ATOM 2166 O O . GLU A 1 264 ? -3.667 16.072 44.342 1.00 62.44 264 GLU A O 1
ATOM 2171 N N . THR A 1 265 ? -4.273 13.918 44.336 1.00 57.97 265 THR A N 1
ATOM 2172 C CA . THR A 1 265 ? -5.565 14.158 43.674 1.00 57.97 265 THR A CA 1
ATOM 2173 C C . THR A 1 265 ? -6.512 14.914 44.606 1.00 57.97 265 THR A C 1
ATOM 2175 O O . THR A 1 265 ? -6.897 14.405 45.660 1.00 57.97 265 THR A O 1
ATOM 2178 N N . CYS A 1 266 ? -6.904 16.132 44.224 1.00 63.59 266 CYS A N 1
ATOM 2179 C CA . CYS A 1 266 ? -7.639 17.030 45.112 1.00 63.59 266 CYS A CA 1
ATOM 2180 C C . CYS A 1 266 ? -9.120 16.624 45.271 1.00 63.59 266 CYS A C 1
ATOM 2182 O O . CYS A 1 266 ? -9.963 16.927 44.427 1.00 63.59 266 CYS A O 1
ATOM 2184 N N . ASN A 1 267 ? -9.452 15.975 46.390 1.00 56.28 267 ASN A N 1
ATOM 2185 C CA . ASN A 1 267 ? -10.793 15.461 46.693 1.00 56.28 267 ASN A CA 1
ATOM 2186 C C . ASN A 1 267 ? -11.771 16.536 47.221 1.00 56.28 267 ASN A C 1
ATOM 2188 O O . ASN A 1 267 ? -12.315 16.398 48.313 1.00 56.28 267 ASN A O 1
ATOM 2192 N N . GLY A 1 268 ? -12.007 17.605 46.452 1.00 55.72 268 GLY A N 1
ATOM 2193 C CA . GLY A 1 268 ? -13.177 18.503 46.553 1.00 55.72 268 GLY A CA 1
ATOM 2194 C C . GLY A 1 268 ? -13.384 19.357 47.822 1.00 55.72 268 GLY A C 1
ATOM 2195 O O . GLY A 1 268 ? -14.140 20.322 47.767 1.00 55.72 268 GLY A O 1
ATOM 2196 N N . SER A 1 269 ? -12.736 19.049 48.947 1.00 55.78 269 SER A N 1
ATOM 2197 C CA . SER A 1 269 ? -12.929 19.705 50.255 1.00 55.78 269 SER A CA 1
ATOM 2198 C C . SER A 1 269 ? -11.790 20.649 50.668 1.00 55.78 269 SER A C 1
ATOM 2200 O O . SER A 1 269 ? -11.871 21.300 51.710 1.00 55.78 269 SER A O 1
ATOM 2202 N N . SER A 1 270 ? -10.750 20.756 49.839 1.00 55.31 270 SER A N 1
ATOM 2203 C CA . SER A 1 270 ? -9.532 21.533 50.094 1.00 55.31 270 SER A CA 1
ATOM 2204 C C . SER A 1 270 ? -9.355 22.643 49.056 1.00 55.31 270 SER A C 1
ATOM 2206 O O . SER A 1 270 ? -9.755 22.494 47.902 1.00 55.31 270 SER A O 1
ATOM 2208 N N . LYS A 1 271 ? -8.698 23.753 49.427 1.00 53.94 271 LYS A N 1
ATOM 2209 C CA . LYS A 1 271 ? -8.252 24.774 48.460 1.00 53.94 271 LYS A CA 1
ATOM 2210 C C . LYS A 1 271 ? -7.138 24.201 47.574 1.00 53.94 271 LYS A C 1
ATOM 2212 O O . LYS A 1 271 ? -5.965 24.280 47.926 1.00 53.94 271 LYS A O 1
ATOM 2217 N N . CYS A 1 272 ? -7.510 23.636 46.430 1.00 55.66 272 CYS A N 1
ATOM 2218 C CA . CYS A 1 272 ? -6.566 23.176 45.415 1.00 55.66 272 CYS A CA 1
ATOM 2219 C C . CYS A 1 272 ? -5.869 24.380 44.754 1.00 55.66 272 CYS A C 1
ATOM 2221 O O . CYS A 1 272 ? -6.534 25.346 44.374 1.00 55.66 272 CYS A O 1
ATOM 2223 N N . ILE A 1 273 ? -4.549 24.307 44.571 1.00 57.31 273 ILE A N 1
ATOM 2224 C CA . ILE A 1 273 ? -3.794 25.220 43.702 1.00 57.31 273 ILE A CA 1
ATOM 2225 C C . ILE A 1 273 ? -3.363 24.405 42.486 1.00 57.31 273 ILE A C 1
ATOM 2227 O O . ILE A 1 273 ? -2.671 23.399 42.632 1.00 57.31 273 ILE A O 1
ATOM 2231 N N . TYR A 1 274 ? -3.795 24.816 41.297 1.00 54.28 274 TYR A N 1
ATOM 2232 C CA . TYR A 1 274 ? -3.471 24.122 40.053 1.00 54.28 274 TYR A CA 1
ATOM 2233 C C . TYR A 1 274 ? -2.158 24.654 39.480 1.00 54.28 274 TYR A C 1
ATOM 2235 O O . TYR A 1 274 ? -2.010 25.859 39.283 1.00 54.28 274 TYR A O 1
ATOM 2243 N N . ALA A 1 275 ? -1.223 23.756 39.177 1.00 48.84 275 ALA A N 1
ATOM 2244 C CA . ALA A 1 275 ? -0.063 24.085 38.363 1.00 48.84 275 ALA A CA 1
ATOM 2245 C C . ALA A 1 275 ? -0.470 24.056 36.882 1.00 48.84 275 ALA A C 1
ATOM 2247 O O . ALA A 1 275 ? -0.768 22.995 36.336 1.00 48.84 275 ALA A O 1
ATOM 2248 N N . THR A 1 276 ? -0.485 25.215 36.226 1.00 47.56 276 THR A N 1
ATOM 2249 C CA . THR A 1 276 ? -0.611 25.314 34.766 1.00 47.56 276 THR A CA 1
ATOM 2250 C C . THR A 1 276 ? 0.767 25.530 34.158 1.00 47.56 276 THR A C 1
ATOM 2252 O O .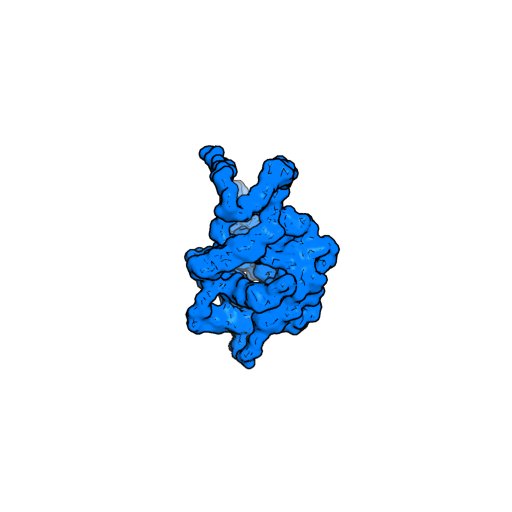 THR A 1 276 ? 1.422 26.527 34.459 1.00 47.56 276 THR A O 1
ATOM 2255 N N . GLY A 1 277 ? 1.204 24.606 33.302 1.00 40.47 277 GLY A N 1
ATOM 2256 C CA . GLY A 1 277 ? 2.408 24.786 32.498 1.00 40.47 277 GLY A CA 1
ATOM 2257 C C . GLY A 1 277 ? 2.141 25.762 31.357 1.00 40.47 277 GLY A C 1
ATOM 2258 O O . GLY A 1 277 ? 1.472 25.403 30.391 1.00 40.47 277 GLY A O 1
ATOM 2259 N N . SER A 1 278 ? 2.653 26.985 31.476 1.00 36.16 278 SER A N 1
ATOM 2260 C CA . SER A 1 278 ? 2.781 27.902 30.343 1.00 36.16 278 SER A CA 1
ATOM 2261 C C . SER A 1 278 ? 4.073 27.574 29.595 1.00 36.16 278 SER A C 1
ATOM 2263 O O . SER A 1 278 ? 5.143 27.625 30.205 1.00 36.16 278 SER A O 1
ATOM 2265 N N . ASN A 1 279 ? 3.960 27.252 28.304 1.00 33.38 279 ASN A N 1
ATOM 2266 C CA . ASN A 1 279 ? 5.089 27.279 27.365 1.00 33.38 279 ASN A CA 1
ATOM 2267 C C . ASN A 1 279 ? 5.430 28.728 26.981 1.00 33.38 279 ASN A C 1
ATOM 2269 O O . ASN A 1 279 ? 4.478 29.541 26.914 1.00 33.38 279 ASN A O 1
#

pLDDT: mean 77.08, std 15.92, range [33.38, 97.06]

Sequence (279 aa):
MKTTDLTTLSNHAITMIAIQQVQNFLSRTYVFRYNENTHRIVYKRISDAEEFHYLSDYELNLMLKDIGNANIPCSKDLLRKAIFASYVQKFNPFAGYLNNLPEWDGKDYVSLLASSIITTNKEYWQSCLKKWLVAMVASLKEERVISHTAIILGGTHGIGKARWFHSIIPFELQEFIVPFTGITNKKQFFKDFETNGRCLCFEVEHINTQHGIPLDQLFAQLLSLYETGFQYWFNEDEIALVNEKNVQFKAVSVEEKVLISFFETCNGSSKCIYATGSN

Radius of gyration: 27.4 Å; chains: 1; bounding box: 55×44×106 Å